Protein AF-A0AAQ3RUG1-F1 (afdb_monomer_lite)

Radius of gyration: 20.72 Å; chains: 1; bounding box: 57×30×58 Å

Organism: Vigna mungo (NCBI:txid3915)

Structure (mmCIF, N/CA/C/O backbone):
data_AF-A0AAQ3RUG1-F1
#
_entry.id   AF-A0AAQ3RUG1-F1
#
loop_
_atom_site.group_PDB
_atom_site.id
_atom_site.type_symbol
_atom_site.label_atom_id
_atom_site.label_alt_id
_atom_site.label_comp_id
_atom_site.label_asym_id
_atom_site.label_entity_id
_atom_site.label_seq_id
_atom_site.pdbx_PDB_ins_code
_atom_site.Cartn_x
_atom_site.Cartn_y
_atom_site.Cartn_z
_atom_site.occupancy
_atom_site.B_iso_or_equiv
_atom_site.auth_seq_id
_atom_site.auth_comp_id
_atom_site.auth_asym_id
_atom_site.auth_atom_id
_atom_site.pdbx_PDB_model_num
ATOM 1 N N . MET A 1 1 ? 15.626 14.635 -32.881 1.00 37.72 1 MET A N 1
ATOM 2 C CA . MET A 1 1 ? 16.252 13.328 -32.587 1.00 37.72 1 MET A CA 1
ATOM 3 C C . MET A 1 1 ? 16.436 13.207 -31.083 1.00 37.72 1 MET A C 1
ATOM 5 O O . MET A 1 1 ? 16.593 14.245 -30.452 1.00 37.72 1 MET A O 1
ATOM 9 N N . GLY A 1 2 ? 16.431 11.993 -30.531 1.00 47.53 2 GLY A N 1
ATOM 10 C CA . GLY A 1 2 ? 17.033 11.737 -29.218 1.00 47.53 2 GLY A CA 1
ATOM 11 C C . GLY A 1 2 ? 18.533 11.481 -29.381 1.00 47.53 2 GLY A C 1
ATOM 12 O O . GLY A 1 2 ? 18.950 11.008 -30.440 1.00 47.53 2 GLY A O 1
ATOM 13 N N . PHE A 1 3 ? 19.335 11.803 -28.367 1.00 42.31 3 PHE A N 1
ATOM 14 C CA . PHE A 1 3 ? 20.757 11.446 -28.325 1.00 42.31 3 PHE A CA 1
ATOM 15 C C . PHE A 1 3 ? 20.970 10.329 -27.302 1.00 42.31 3 PHE A C 1
ATOM 17 O O . PHE A 1 3 ? 20.485 10.405 -26.173 1.00 42.31 3 PHE A O 1
ATOM 24 N N . SER A 1 4 ? 21.734 9.314 -27.699 1.00 51.69 4 SER A N 1
ATOM 25 C CA . SER A 1 4 ? 22.215 8.250 -26.818 1.00 51.69 4 SER A CA 1
ATOM 26 C C . SER A 1 4 ? 23.719 8.401 -26.656 1.00 51.69 4 SER A C 1
ATOM 28 O O . SER A 1 4 ? 24.431 8.519 -27.655 1.00 51.69 4 SER A O 1
ATOM 30 N N . ARG A 1 5 ? 24.218 8.397 -25.418 1.00 47.38 5 ARG A N 1
ATOM 31 C CA . ARG A 1 5 ? 25.658 8.447 -25.150 1.00 47.38 5 ARG A CA 1
ATOM 32 C C . ARG A 1 5 ? 26.057 7.365 -24.159 1.00 47.38 5 ARG A C 1
ATOM 34 O O . ARG A 1 5 ? 25.589 7.339 -23.025 1.00 47.38 5 ARG A O 1
ATOM 41 N N . TRP A 1 6 ? 26.983 6.524 -24.598 1.00 46.41 6 TRP A N 1
ATOM 42 C CA . TRP A 1 6 ? 27.723 5.620 -23.733 1.00 46.41 6 TRP A CA 1
ATOM 43 C C . TRP A 1 6 ? 28.763 6.408 -22.936 1.00 46.41 6 TRP A C 1
ATOM 45 O O . TRP A 1 6 ? 29.534 7.184 -23.513 1.00 46.41 6 TRP A O 1
ATOM 55 N N . LEU A 1 7 ? 28.808 6.190 -21.625 1.00 43.91 7 LEU A N 1
ATOM 56 C CA . LEU A 1 7 ? 29.916 6.614 -20.776 1.00 43.91 7 LEU A CA 1
ATOM 57 C C . LEU A 1 7 ? 30.448 5.384 -20.034 1.00 43.91 7 LEU A C 1
ATOM 59 O O . LEU A 1 7 ? 29.674 4.611 -19.479 1.00 43.91 7 LEU A O 1
ATOM 63 N N . SER A 1 8 ? 31.766 5.194 -20.041 1.00 40.44 8 SER A N 1
ATOM 64 C CA . SER A 1 8 ? 32.428 4.095 -19.333 1.00 40.44 8 SER A CA 1
ATOM 65 C C . SER A 1 8 ? 33.373 4.662 -18.284 1.00 40.44 8 SER A C 1
ATOM 67 O O . SER A 1 8 ? 34.185 5.540 -18.587 1.00 40.44 8 SER A O 1
ATOM 69 N N . TRP A 1 9 ? 33.267 4.177 -17.047 1.00 39.66 9 TRP A N 1
ATOM 70 C CA . TRP A 1 9 ? 34.181 4.537 -15.966 1.00 39.66 9 TRP A CA 1
ATOM 71 C C . TRP A 1 9 ? 34.375 3.358 -15.012 1.00 39.66 9 TRP A C 1
ATOM 73 O O . TRP A 1 9 ? 33.417 2.715 -14.590 1.00 39.66 9 TRP A O 1
ATOM 83 N N . LYS A 1 10 ? 35.637 3.065 -14.669 1.00 38.69 10 LYS A N 1
ATOM 84 C CA . LYS A 1 10 ? 36.030 1.975 -13.751 1.00 38.69 10 LYS A CA 1
ATOM 85 C C . LYS A 1 10 ? 35.378 0.614 -14.070 1.00 38.69 10 LYS A C 1
ATOM 87 O O . LYS A 1 10 ? 34.957 -0.100 -13.166 1.00 38.69 10 LYS A O 1
ATOM 92 N N . GLY A 1 11 ? 35.284 0.266 -15.354 1.00 41.41 11 GLY A N 1
ATOM 93 C CA . GLY A 1 11 ? 34.742 -1.019 -15.814 1.00 41.41 11 GLY A CA 1
ATOM 94 C C . GLY A 1 11 ? 33.214 -1.127 -15.821 1.00 41.41 11 GLY A C 1
ATOM 95 O O . GLY A 1 11 ? 32.702 -2.121 -16.323 1.00 41.41 11 GLY A O 1
ATOM 96 N N . ARG A 1 12 ? 32.480 -0.116 -15.335 1.00 44.09 12 ARG A N 1
ATOM 97 C CA . ARG A 1 12 ? 31.032 -0.009 -15.541 1.00 44.09 12 ARG A CA 1
ATOM 98 C C . ARG A 1 12 ? 30.719 0.823 -16.775 1.00 44.09 12 ARG A C 1
ATOM 100 O O . ARG A 1 12 ? 31.352 1.852 -17.025 1.00 44.09 12 ARG A O 1
ATOM 107 N N . VAL A 1 13 ? 29.711 0.372 -17.512 1.00 48.78 13 VAL A N 1
ATOM 108 C CA . VAL A 1 13 ? 29.102 1.090 -18.628 1.00 48.78 13 VAL A CA 1
ATOM 109 C C . VAL A 1 13 ? 27.780 1.674 -18.138 1.00 48.78 13 VAL A C 1
ATOM 111 O O . VAL A 1 13 ? 26.968 0.968 -17.544 1.00 48.78 13 VAL A O 1
ATOM 114 N N . ALA A 1 14 ? 27.573 2.963 -18.389 1.00 48.19 14 ALA A N 1
ATOM 115 C CA . ALA A 1 14 ? 26.311 3.653 -18.165 1.00 48.19 14 ALA A CA 1
ATOM 116 C C . ALA A 1 14 ? 25.739 4.099 -19.514 1.00 48.19 14 ALA A C 1
ATOM 118 O O . ALA A 1 14 ? 26.460 4.636 -20.369 1.00 48.19 14 ALA A O 1
ATOM 119 N N . TRP A 1 15 ? 24.440 3.878 -19.703 1.00 53.81 15 TRP A N 1
ATOM 120 C CA . TRP A 1 15 ? 23.723 4.275 -20.908 1.00 53.81 15 TRP A CA 1
ATOM 121 C C . TRP A 1 15 ? 22.820 5.459 -20.587 1.00 53.81 15 TRP A C 1
ATOM 123 O O . TRP A 1 15 ? 21.892 5.358 -19.786 1.00 53.81 15 TRP A O 1
ATOM 133 N N . PHE A 1 16 ? 23.117 6.595 -21.219 1.00 51.12 16 PHE A N 1
ATOM 134 C CA . PHE A 1 16 ? 22.330 7.816 -21.104 1.00 51.12 16 PHE A CA 1
ATOM 135 C C . PHE A 1 16 ? 21.501 8.005 -22.370 1.00 51.12 16 PHE A C 1
ATOM 137 O O . PHE A 1 16 ? 22.042 8.305 -23.440 1.00 51.12 16 PHE A O 1
ATOM 144 N N . GLY A 1 17 ? 20.188 7.829 -22.243 1.00 52.47 17 GLY A N 1
ATOM 145 C CA . GLY A 1 17 ? 19.228 7.937 -23.332 1.00 52.47 17 GLY A CA 1
ATOM 146 C C . GLY A 1 17 ? 18.266 9.103 -23.156 1.00 52.47 17 GLY A C 1
ATOM 147 O O . GLY A 1 17 ? 17.319 9.023 -22.373 1.00 52.47 17 GLY A O 1
ATOM 148 N N . PHE A 1 18 ? 18.467 10.166 -23.936 1.00 48.25 18 PHE A N 1
ATOM 149 C CA . PHE A 1 18 ? 17.635 11.364 -23.874 1.00 48.25 18 PHE A CA 1
ATOM 150 C C . PHE A 1 18 ? 16.537 11.371 -24.947 1.00 48.25 18 PHE A C 1
ATOM 152 O O . PHE A 1 18 ? 16.823 11.434 -26.145 1.00 48.25 18 PHE A O 1
ATOM 159 N N . ALA A 1 19 ? 15.283 11.418 -24.487 1.00 48.41 19 ALA A N 1
ATOM 160 C CA . ALA A 1 19 ? 14.083 11.798 -25.234 1.00 48.41 19 ALA A CA 1
ATOM 161 C C . ALA A 1 19 ? 13.740 10.929 -26.463 1.00 48.41 19 ALA A C 1
ATOM 163 O O . ALA A 1 19 ? 13.734 11.390 -27.610 1.00 48.41 19 ALA A O 1
ATOM 164 N N . PHE A 1 20 ? 13.331 9.680 -26.223 1.00 49.91 20 PHE A N 1
ATOM 165 C CA . PHE A 1 20 ? 12.748 8.823 -27.266 1.00 49.91 20 PHE A CA 1
ATOM 166 C C . PHE A 1 20 ? 11.272 9.157 -27.551 1.00 49.91 20 PHE A C 1
ATOM 168 O O . PHE A 1 20 ? 10.548 9.678 -26.695 1.00 49.91 20 PHE A O 1
ATOM 175 N N . LYS A 1 21 ? 10.830 8.862 -28.785 1.00 41.53 21 LYS A N 1
ATOM 176 C CA . LYS A 1 21 ? 9.443 9.030 -29.288 1.00 41.53 21 LYS A CA 1
ATOM 177 C C . LYS A 1 21 ? 8.674 7.693 -29.396 1.00 41.53 21 LYS A C 1
ATOM 179 O O . LYS A 1 21 ? 7.486 7.675 -29.731 1.00 41.53 21 LYS A O 1
ATOM 184 N N . SER A 1 22 ? 9.373 6.606 -29.087 1.00 41.09 22 SER A N 1
ATOM 185 C CA . SER A 1 22 ? 8.959 5.199 -29.074 1.00 41.09 22 SER A CA 1
ATOM 186 C C . SER A 1 22 ? 9.247 4.631 -27.678 1.00 41.09 22 SER A C 1
ATOM 188 O O . SER A 1 22 ? 10.057 5.243 -26.972 1.00 41.09 22 SER A O 1
ATOM 190 N N . PRO A 1 23 ? 8.632 3.505 -27.265 1.00 51.66 23 PRO A N 1
ATOM 191 C CA . PRO A 1 23 ? 9.033 2.831 -26.037 1.00 51.66 23 PRO A CA 1
ATOM 192 C C . PRO A 1 23 ? 10.519 2.476 -26.085 1.00 51.66 23 PRO A C 1
ATOM 194 O O . PRO A 1 23 ? 11.018 1.983 -27.098 1.00 51.66 23 PRO A O 1
ATOM 197 N N . LEU A 1 24 ? 11.219 2.757 -24.990 1.00 57.41 24 LEU A N 1
ATOM 198 C CA . LEU A 1 24 ? 12.555 2.223 -24.770 1.00 57.41 24 LEU A CA 1
ATOM 199 C C . LEU A 1 24 ? 12.421 0.770 -24.302 1.00 57.41 24 LEU A C 1
ATOM 201 O O . LEU A 1 24 ? 11.667 0.536 -23.362 1.00 57.41 24 LEU A O 1
ATOM 205 N N . LEU A 1 25 ? 13.164 -0.142 -24.934 1.00 55.59 25 LEU A N 1
ATOM 206 C CA . LEU A 1 25 ? 13.428 -1.502 -24.459 1.00 55.59 25 LEU A CA 1
ATOM 207 C C . LEU A 1 25 ? 14.899 -1.583 -24.040 1.00 55.59 25 LEU A C 1
ATOM 209 O O . LEU A 1 25 ? 15.764 -1.134 -24.797 1.00 55.59 25 LEU A O 1
ATOM 213 N N . VAL A 1 26 ? 15.184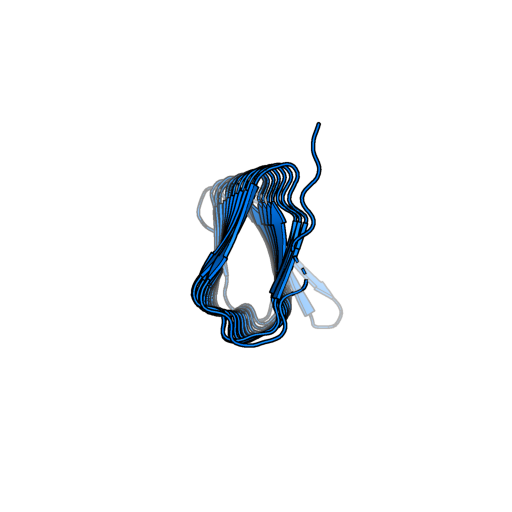 -2.139 -22.861 1.00 63.28 26 VAL A N 1
ATOM 214 C CA . VAL A 1 26 ? 16.554 -2.401 -22.389 1.00 63.28 26 VAL A CA 1
ATOM 215 C C . VAL A 1 26 ? 16.622 -3.774 -21.730 1.00 63.28 26 VAL A C 1
ATOM 217 O O . VAL A 1 26 ? 15.754 -4.120 -20.928 1.00 63.28 26 VAL A O 1
ATOM 220 N N . HIS A 1 27 ? 17.694 -4.493 -22.049 1.00 52.59 27 HIS A N 1
ATOM 221 C CA . HIS A 1 27 ? 18.179 -5.688 -21.365 1.00 52.59 27 HIS A CA 1
ATOM 222 C C . HIS A 1 27 ? 19.667 -5.466 -21.001 1.00 52.59 27 HIS A C 1
ATOM 224 O O . HIS A 1 27 ? 20.291 -4.536 -21.520 1.00 52.59 27 HIS A O 1
ATOM 230 N N . ASP A 1 28 ? 20.224 -6.343 -20.161 1.00 55.19 28 ASP A N 1
ATOM 231 C CA . ASP A 1 28 ? 21.646 -6.448 -19.769 1.00 55.19 28 ASP A CA 1
ATOM 232 C C . ASP A 1 28 ? 22.225 -5.443 -18.738 1.00 55.19 28 ASP A C 1
ATOM 234 O O . ASP A 1 28 ? 21.591 -4.499 -18.265 1.00 55.19 28 ASP A O 1
ATOM 238 N N . ASP A 1 29 ? 23.458 -5.749 -18.310 1.00 51.22 29 ASP A N 1
ATOM 239 C CA . ASP A 1 29 ? 24.179 -5.255 -17.126 1.00 51.22 29 ASP A CA 1
ATOM 240 C C . ASP A 1 29 ? 24.724 -3.809 -17.247 1.00 51.22 29 ASP A C 1
ATOM 242 O O . ASP A 1 29 ? 25.924 -3.555 -17.114 1.00 51.22 29 ASP A O 1
ATOM 246 N N . VAL A 1 30 ? 23.842 -2.838 -17.497 1.00 56.56 30 VAL A N 1
ATOM 247 C CA . VAL A 1 30 ? 24.189 -1.421 -17.719 1.00 56.56 30 VAL A CA 1
ATOM 248 C C . VAL A 1 30 ? 23.401 -0.510 -16.774 1.00 56.56 30 VAL A C 1
ATOM 250 O O . VAL A 1 30 ? 22.203 -0.700 -16.600 1.00 56.56 30 VAL A O 1
ATOM 253 N N . GLU A 1 31 ? 24.031 0.510 -16.176 1.00 57.97 31 GLU A N 1
ATOM 254 C CA . GLU A 1 31 ? 23.291 1.525 -15.402 1.00 57.97 31 GLU A CA 1
ATOM 255 C C . GLU A 1 31 ? 22.393 2.342 -16.351 1.00 57.97 31 GLU A C 1
ATOM 257 O O . GLU A 1 31 ? 22.888 3.059 -17.230 1.00 57.97 31 GLU A O 1
ATOM 262 N N . ILE A 1 32 ? 21.070 2.194 -16.199 1.00 63.78 32 ILE A N 1
ATOM 263 C CA . ILE A 1 32 ? 20.070 2.710 -17.144 1.00 63.78 32 ILE A CA 1
ATOM 264 C C . ILE A 1 32 ? 19.621 4.103 -16.708 1.00 63.78 32 ILE A C 1
ATOM 266 O O . ILE A 1 32 ? 18.916 4.240 -15.711 1.00 63.78 32 ILE A O 1
ATOM 270 N N . PHE A 1 33 ? 19.948 5.128 -17.497 1.00 61.22 33 PHE A N 1
ATOM 271 C CA . PHE A 1 33 ? 19.407 6.480 -17.343 1.00 61.22 33 PHE A CA 1
ATOM 272 C C . PHE A 1 33 ? 18.570 6.838 -18.575 1.00 61.22 33 PHE A C 1
ATOM 274 O O . PHE A 1 33 ? 19.114 7.164 -19.634 1.00 61.22 33 PHE A O 1
ATOM 281 N N . GLY A 1 34 ? 17.241 6.761 -18.450 1.00 64.62 34 GLY A N 1
ATOM 282 C CA . GLY A 1 34 ? 16.319 6.896 -19.582 1.00 64.62 34 GLY A CA 1
ATOM 283 C C . GLY A 1 34 ? 15.201 7.912 -19.356 1.00 64.62 34 GLY A C 1
ATOM 284 O O . GLY A 1 34 ? 14.439 7.795 -18.396 1.00 64.62 34 GLY A O 1
ATOM 285 N N . GLU A 1 35 ? 15.052 8.860 -20.286 1.00 67.31 35 GLU A N 1
ATOM 286 C CA . GLU A 1 35 ? 13.871 9.728 -20.381 1.00 67.31 35 GLU A CA 1
ATOM 287 C C . GLU A 1 35 ? 13.093 9.458 -21.681 1.00 67.31 35 GLU A C 1
ATOM 289 O O . GLU A 1 35 ? 13.607 9.644 -22.791 1.00 67.31 35 GLU A O 1
ATOM 294 N N . ALA A 1 36 ? 11.835 9.028 -21.553 1.00 71.69 36 ALA A N 1
ATOM 295 C CA . ALA A 1 36 ? 10.971 8.660 -22.673 1.00 71.69 36 ALA A CA 1
ATOM 296 C C . ALA A 1 36 ? 9.678 9.490 -22.683 1.00 71.69 36 ALA A C 1
ATOM 298 O O . ALA A 1 36 ? 8.951 9.540 -21.697 1.00 71.69 36 ALA A O 1
ATOM 299 N N . ASN A 1 37 ? 9.341 10.119 -23.816 1.00 69.44 37 ASN A N 1
ATOM 300 C CA . ASN A 1 37 ? 8.199 11.049 -23.887 1.00 69.44 37 ASN A CA 1
ATOM 301 C C . ASN A 1 37 ? 6.822 10.364 -23.895 1.00 69.44 37 ASN A C 1
ATOM 303 O O . ASN A 1 37 ? 5.810 11.030 -23.704 1.00 69.44 37 ASN A O 1
ATOM 307 N N . ARG A 1 38 ? 6.780 9.055 -24.166 1.00 70.44 38 ARG A N 1
ATOM 308 C CA . ARG A 1 38 ? 5.562 8.235 -24.118 1.00 70.44 38 ARG A CA 1
ATOM 309 C C . ARG A 1 38 ? 5.678 7.230 -22.987 1.00 70.44 38 ARG A C 1
ATOM 311 O O . ARG A 1 38 ? 5.179 7.497 -21.906 1.00 70.44 38 ARG A O 1
ATOM 318 N N . GLY A 1 39 ? 6.431 6.154 -23.188 1.00 77.19 39 GLY A N 1
ATOM 319 C CA . GLY A 1 39 ? 6.708 5.215 -22.110 1.00 77.19 39 GLY A CA 1
ATOM 320 C C . GLY A 1 39 ? 8.050 4.513 -22.211 1.00 77.19 39 GLY A C 1
ATOM 321 O O . GLY A 1 39 ? 8.775 4.668 -23.195 1.00 77.19 39 GLY A O 1
ATOM 322 N N . SER A 1 40 ? 8.372 3.757 -21.171 1.00 79.56 40 SER A N 1
ATOM 323 C CA . SER A 1 40 ? 9.599 2.966 -21.031 1.00 79.56 40 SER A CA 1
ATOM 324 C C . SER A 1 40 ? 9.256 1.576 -20.505 1.00 79.56 40 SER A C 1
ATOM 326 O O . SER A 1 40 ? 8.444 1.477 -19.588 1.00 79.56 40 SER A O 1
ATOM 328 N N . PHE A 1 41 ? 9.888 0.540 -21.049 1.00 82.88 41 PHE A N 1
ATOM 329 C CA . PHE A 1 41 ? 9.659 -0.857 -20.692 1.00 82.88 41 PHE A CA 1
ATOM 330 C C . PHE A 1 41 ? 11.022 -1.545 -20.521 1.00 82.88 41 PHE A C 1
ATOM 332 O O . PHE A 1 41 ? 11.817 -1.604 -21.457 1.00 82.88 41 PHE A O 1
ATOM 339 N N . VAL A 1 42 ? 11.341 -1.992 -19.310 1.00 83.56 42 VAL A N 1
ATOM 340 C CA . VAL A 1 42 ? 12.669 -2.524 -18.954 1.00 83.56 42 VAL A CA 1
ATOM 341 C C . VAL A 1 42 ? 12.493 -3.909 -18.341 1.00 83.56 42 VAL A C 1
ATOM 343 O O . VAL A 1 42 ? 11.656 -4.050 -17.458 1.00 83.56 42 VAL A O 1
ATOM 346 N N . VAL A 1 43 ? 13.264 -4.909 -18.779 1.00 85.75 43 VAL A N 1
ATOM 347 C CA . VAL A 1 43 ? 13.086 -6.314 -18.357 1.00 85.75 43 VAL A CA 1
ATOM 348 C C . VAL A 1 43 ? 14.363 -6.868 -17.743 1.00 85.75 43 VAL A C 1
ATOM 350 O O . VAL A 1 43 ? 15.442 -6.718 -18.318 1.00 85.75 43 VAL A O 1
ATOM 353 N N . ASP A 1 44 ? 14.226 -7.513 -16.583 1.00 86.06 44 ASP A N 1
ATOM 354 C CA . ASP A 1 44 ? 15.308 -8.117 -15.799 1.00 86.06 44 ASP A CA 1
ATOM 355 C C . ASP A 1 44 ? 16.532 -7.185 -15.576 1.00 86.06 44 ASP A C 1
ATOM 357 O O . ASP A 1 44 ? 17.677 -7.646 -15.658 1.00 86.06 44 ASP A O 1
ATOM 361 N N . PRO A 1 45 ? 16.381 -5.870 -15.283 1.00 82.88 45 PRO A N 1
ATOM 362 C CA . PRO A 1 45 ? 17.538 -4.994 -15.128 1.00 82.88 45 PRO A CA 1
ATOM 363 C C . PRO A 1 45 ? 18.386 -5.408 -13.918 1.00 82.88 45 PRO A C 1
ATOM 365 O O . PRO A 1 45 ? 17.985 -5.311 -12.752 1.00 82.88 45 PRO A O 1
ATOM 368 N N . ARG A 1 46 ? 19.602 -5.869 -14.221 1.00 85.06 46 ARG A N 1
ATOM 369 C CA . ARG A 1 46 ? 20.609 -6.326 -13.251 1.00 85.06 46 ARG A CA 1
ATOM 370 C C . ARG A 1 46 ? 21.469 -5.205 -12.687 1.00 85.06 46 ARG A C 1
ATOM 372 O O . ARG A 1 46 ? 22.064 -5.371 -11.624 1.00 85.06 46 ARG A O 1
ATOM 379 N N . SER A 1 47 ? 21.491 -4.053 -13.352 1.00 84.31 47 SER A N 1
ATOM 380 C CA . SER A 1 47 ? 22.111 -2.815 -12.869 1.00 84.31 47 SER A CA 1
ATOM 381 C C . SER A 1 47 ? 21.058 -1.784 -12.429 1.00 84.31 47 SER A C 1
ATOM 383 O O . SER A 1 47 ? 19.901 -1.875 -12.848 1.00 84.31 47 SER A O 1
ATOM 385 N N . PRO A 1 48 ? 21.420 -0.814 -11.563 1.00 85.62 48 PRO A N 1
ATOM 386 C CA . PRO A 1 48 ? 20.503 0.223 -11.099 1.00 85.62 48 PRO A CA 1
ATOM 387 C C . PRO A 1 48 ? 19.793 0.957 -12.242 1.00 85.62 48 PRO A C 1
ATOM 389 O O . PRO A 1 48 ? 20.423 1.381 -13.213 1.00 85.62 48 PRO A O 1
ATOM 392 N N . THR A 1 49 ? 18.476 1.117 -12.105 1.00 83.75 49 THR A N 1
ATOM 393 C CA . THR A 1 49 ? 17.609 1.704 -13.136 1.00 83.75 49 THR A CA 1
ATOM 394 C C . THR A 1 49 ? 17.038 3.036 -12.669 1.00 83.75 49 THR A C 1
ATOM 396 O O . THR A 1 49 ? 16.391 3.106 -11.627 1.00 83.75 49 THR A O 1
ATOM 399 N N . PHE A 1 50 ? 17.240 4.088 -13.462 1.00 84.06 50 PHE A N 1
ATOM 400 C CA . PHE A 1 50 ? 16.755 5.448 -13.232 1.00 84.06 50 PHE A CA 1
ATOM 401 C C . PHE A 1 50 ? 15.893 5.886 -14.427 1.00 84.06 50 PHE A C 1
ATOM 403 O O . PHE A 1 50 ? 16.393 6.387 -15.439 1.00 84.06 50 PHE A O 1
ATOM 410 N N . GLY A 1 51 ? 14.584 5.649 -14.323 1.00 79.62 51 GLY A N 1
ATOM 411 C CA . GLY A 1 51 ? 13.628 5.820 -15.420 1.00 79.62 51 GLY A CA 1
ATOM 412 C C . GLY A 1 51 ? 12.672 6.995 -15.219 1.00 79.62 51 GLY A C 1
ATOM 413 O O . GLY A 1 51 ? 12.088 7.157 -14.146 1.00 79.62 51 GLY A O 1
ATOM 414 N N . LYS A 1 52 ? 12.458 7.791 -16.275 1.00 81.50 52 LYS A N 1
ATOM 415 C CA . LYS A 1 52 ? 11.431 8.839 -16.320 1.00 81.50 52 LYS A CA 1
ATOM 416 C C . LYS A 1 52 ? 10.578 8.733 -17.593 1.00 81.50 52 LYS A C 1
ATOM 418 O O . LYS A 1 52 ? 11.099 8.851 -18.702 1.00 81.50 52 LYS A O 1
ATOM 423 N N . ALA A 1 53 ? 9.266 8.569 -17.436 1.00 82.94 53 ALA A N 1
ATOM 424 C CA . ALA A 1 53 ? 8.299 8.478 -18.529 1.00 82.94 53 ALA A CA 1
ATOM 425 C C . ALA A 1 53 ? 7.311 9.658 -18.530 1.00 82.94 53 ALA A C 1
ATOM 427 O O . ALA A 1 53 ? 6.750 10.005 -17.492 1.00 82.94 53 ALA A O 1
ATOM 428 N N . GLY A 1 54 ? 7.077 10.251 -19.705 1.00 79.94 54 GLY A N 1
ATOM 429 C CA . GLY A 1 54 ? 6.110 11.338 -19.926 1.00 79.94 54 GLY A CA 1
ATOM 430 C C . GLY A 1 54 ? 4.645 10.886 -19.988 1.00 79.94 54 GLY A C 1
ATOM 431 O O . GLY A 1 54 ? 3.739 11.709 -19.885 1.00 79.94 54 GLY A O 1
ATOM 432 N N . GLN A 1 55 ? 4.408 9.582 -20.130 1.00 87.38 55 GLN A N 1
ATOM 433 C CA . GLN A 1 55 ? 3.141 8.927 -19.821 1.00 87.38 55 GLN A CA 1
ATOM 434 C C . GLN A 1 55 ? 3.454 7.778 -18.858 1.00 87.38 55 GLN A C 1
ATOM 436 O O . GLN A 1 55 ? 3.489 8.023 -17.655 1.00 87.38 55 GLN A O 1
ATOM 441 N N . ASP A 1 56 ? 3.782 6.588 -19.366 1.00 88.50 56 ASP A N 1
ATOM 442 C CA . ASP A 1 56 ? 3.682 5.344 -18.596 1.00 88.50 56 ASP A CA 1
ATOM 443 C C . ASP A 1 56 ? 5.023 4.584 -18.498 1.00 88.50 56 ASP A C 1
ATOM 445 O O . ASP A 1 56 ? 5.772 4.505 -19.474 1.00 88.50 56 ASP A O 1
ATOM 449 N N . SER A 1 57 ? 5.358 4.014 -17.336 1.00 88.81 57 SER A N 1
ATOM 450 C CA . SER A 1 57 ? 6.610 3.256 -17.132 1.00 88.81 57 SER A CA 1
ATOM 451 C C . SER A 1 57 ? 6.362 1.854 -16.586 1.00 88.81 57 SER A C 1
ATOM 453 O O . SER A 1 57 ? 5.698 1.723 -15.563 1.00 88.81 57 SER A O 1
ATOM 455 N N . PHE A 1 58 ? 6.959 0.840 -17.212 1.00 89.62 58 PHE A N 1
ATOM 456 C CA . PHE A 1 58 ? 6.911 -0.564 -16.800 1.00 89.62 58 PHE A CA 1
ATOM 457 C C . PHE A 1 58 ? 8.329 -1.101 -16.552 1.00 89.62 58 PHE A C 1
ATOM 459 O O . PHE A 1 58 ? 9.239 -0.829 -17.345 1.00 89.62 58 PHE A O 1
ATOM 466 N N . VAL A 1 59 ? 8.527 -1.847 -15.462 1.00 90.38 59 VAL A N 1
ATOM 467 C CA . VAL A 1 59 ? 9.800 -2.518 -15.142 1.00 90.38 59 VAL A CA 1
ATOM 468 C C . VAL A 1 59 ? 9.530 -3.936 -14.634 1.00 90.38 59 VAL A C 1
ATOM 470 O O . VAL A 1 59 ? 8.931 -4.109 -13.579 1.00 90.38 59 VAL A O 1
ATOM 473 N N . GLU A 1 60 ? 9.997 -4.939 -15.370 1.00 92.31 60 GLU A N 1
ATOM 474 C CA . GLU A 1 60 ? 9.790 -6.367 -15.109 1.00 92.31 60 GLU A CA 1
ATOM 475 C C . GLU A 1 60 ? 11.004 -6.975 -14.392 1.00 92.31 60 GLU A C 1
ATOM 477 O O . GLU A 1 60 ? 12.149 -6.756 -14.797 1.00 92.31 60 GLU A O 1
ATOM 482 N N . GLY A 1 61 ? 10.772 -7.733 -13.321 1.00 90.94 61 GLY A N 1
ATOM 483 C CA . GLY A 1 61 ? 11.776 -8.534 -12.619 1.00 90.94 61 GLY A CA 1
ATOM 484 C C . GLY A 1 61 ? 13.050 -7.822 -12.125 1.00 90.94 61 GLY A C 1
ATOM 485 O O . GLY A 1 61 ? 14.088 -8.487 -12.083 1.00 90.94 61 GLY A O 1
ATOM 486 N N . PRO A 1 62 ? 13.067 -6.52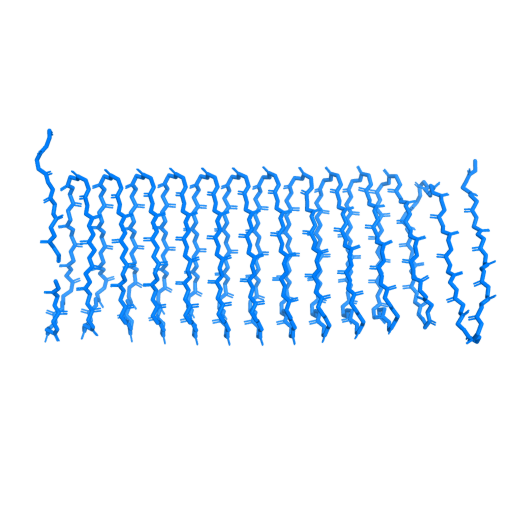3 -11.746 1.00 91.06 62 PRO A N 1
ATOM 487 C CA . PRO A 1 62 ? 14.316 -5.805 -11.498 1.00 91.06 62 PRO A CA 1
ATOM 488 C C . PRO A 1 62 ? 15.149 -6.445 -10.384 1.00 91.06 62 PRO A C 1
ATOM 490 O O . PRO A 1 62 ? 14.719 -6.587 -9.232 1.00 91.06 62 PRO A O 1
ATOM 493 N N . GLN A 1 63 ? 16.374 -6.824 -10.749 1.00 91.94 63 GLN A N 1
ATOM 494 C CA . GLN A 1 63 ? 17.319 -7.525 -9.881 1.00 91.94 63 GLN A CA 1
ATOM 495 C C . GLN A 1 63 ? 18.246 -6.539 -9.149 1.00 91.94 63 GLN A C 1
ATOM 497 O O . GLN A 1 63 ? 18.775 -6.868 -8.088 1.00 91.94 63 GLN A O 1
ATOM 502 N N . SER A 1 64 ? 18.360 -5.303 -9.652 1.00 90.69 64 SER A N 1
ATOM 503 C CA . SER A 1 64 ? 19.001 -4.155 -8.992 1.00 90.69 64 SER A CA 1
ATOM 504 C C . SER A 1 64 ? 18.003 -3.053 -8.589 1.00 90.69 64 SER A C 1
ATOM 506 O O . SER A 1 64 ? 16.859 -3.057 -9.050 1.00 90.69 64 SER A O 1
ATOM 508 N N . PRO A 1 65 ? 18.406 -2.095 -7.725 1.00 92.94 65 PRO A N 1
ATOM 509 C CA . PRO A 1 65 ? 17.528 -1.026 -7.255 1.00 92.94 65 PRO A CA 1
ATOM 510 C C . PRO A 1 65 ? 16.931 -0.186 -8.390 1.00 92.94 65 PRO A C 1
ATOM 512 O O . PRO A 1 65 ? 17.643 0.237 -9.306 1.00 92.94 65 PRO A O 1
ATOM 515 N N . THR A 1 66 ? 15.630 0.087 -8.301 1.00 91.50 66 THR A N 1
ATOM 516 C CA . THR A 1 66 ? 14.868 0.796 -9.338 1.00 91.50 66 THR A CA 1
ATOM 517 C C . THR A 1 66 ? 14.305 2.108 -8.802 1.00 91.50 66 THR A C 1
ATOM 519 O O . THR A 1 66 ? 13.657 2.143 -7.758 1.00 91.50 66 THR A O 1
ATOM 522 N N . PHE A 1 67 ? 14.535 3.191 -9.542 1.00 92.12 67 PHE A N 1
ATOM 523 C CA . PHE A 1 67 ? 14.084 4.549 -9.257 1.00 92.12 67 PHE A CA 1
ATOM 524 C C . PHE A 1 67 ? 13.254 5.050 -10.446 1.00 92.12 67 PHE A C 1
ATOM 526 O O . PHE A 1 67 ? 13.797 5.481 -11.465 1.00 92.12 67 PHE A O 1
ATOM 533 N N . GLY A 1 68 ? 11.929 4.945 -10.334 1.00 87.75 68 GLY A N 1
ATOM 534 C CA . GLY A 1 68 ? 10.991 5.193 -11.430 1.00 87.75 68 GLY A CA 1
ATOM 535 C C . GLY A 1 68 ? 10.112 6.424 -11.215 1.00 87.75 68 GLY A C 1
ATOM 536 O O . GLY A 1 68 ? 9.591 6.652 -10.121 1.00 87.75 68 GLY A O 1
ATOM 537 N N . LYS A 1 69 ? 9.880 7.204 -12.274 1.00 89.38 69 LYS A N 1
ATOM 538 C CA . LYS A 1 69 ? 8.820 8.219 -12.304 1.00 89.38 69 LYS A CA 1
ATOM 539 C C . LYS A 1 69 ? 8.045 8.193 -13.619 1.00 89.38 69 LYS A C 1
ATOM 541 O O . LYS A 1 69 ? 8.600 8.513 -14.666 1.00 89.38 69 LYS A O 1
ATOM 546 N N . ALA A 1 70 ? 6.740 7.977 -13.528 1.00 90.25 70 ALA A N 1
ATOM 547 C CA . ALA A 1 70 ? 5.787 8.291 -14.584 1.00 90.25 70 ALA A CA 1
ATOM 548 C C . ALA A 1 70 ? 5.165 9.680 -14.345 1.00 90.25 70 ALA A C 1
ATOM 550 O O . ALA A 1 70 ? 4.958 10.099 -13.203 1.00 90.25 70 ALA A O 1
ATOM 551 N N . ASP A 1 71 ? 4.859 10.413 -15.414 1.00 91.56 71 ASP A N 1
ATOM 552 C CA . ASP A 1 71 ? 3.943 11.564 -15.378 1.00 91.56 71 ASP A CA 1
ATOM 553 C C . ASP A 1 71 ? 2.470 11.134 -15.494 1.00 91.56 71 ASP A C 1
ATOM 555 O O . ASP A 1 71 ? 1.574 11.893 -15.124 1.00 91.56 71 ASP A O 1
ATOM 559 N N . ARG A 1 72 ? 2.223 9.882 -15.893 1.00 93.19 72 ARG A N 1
ATOM 560 C CA . ARG A 1 72 ? 0.940 9.191 -15.785 1.00 93.19 72 ARG A CA 1
ATOM 561 C C . ARG A 1 72 ? 1.105 7.910 -14.947 1.00 93.19 72 ARG A C 1
ATOM 563 O O . ARG A 1 72 ? 1.285 8.066 -13.736 1.00 93.19 72 ARG A O 1
ATOM 570 N N . ASP A 1 73 ? 1.069 6.705 -15.520 1.00 94.44 73 ASP A N 1
ATOM 571 C CA . ASP A 1 73 ? 0.920 5.455 -14.755 1.00 94.44 73 ASP A CA 1
ATOM 572 C C . ASP A 1 73 ? 2.250 4.666 -14.649 1.00 94.44 73 ASP A C 1
ATOM 574 O O . ASP A 1 73 ? 2.998 4.543 -15.617 1.00 94.44 73 ASP A O 1
ATOM 578 N N . SER A 1 74 ? 2.598 4.153 -13.463 1.00 94.25 74 SER A N 1
ATOM 579 C CA . SER A 1 74 ? 3.883 3.464 -13.215 1.00 94.25 74 SER A CA 1
ATOM 580 C C . SER A 1 74 ? 3.677 2.077 -12.612 1.00 94.25 74 SER A C 1
ATOM 582 O O . SER A 1 74 ? 3.025 1.963 -11.581 1.00 94.25 74 SER A O 1
ATOM 584 N N . PHE A 1 75 ? 4.311 1.066 -13.203 1.00 94.88 75 PHE A N 1
ATOM 585 C CA . PHE A 1 75 ? 4.158 -0.360 -12.911 1.00 94.88 75 PHE A CA 1
ATOM 586 C C . PHE A 1 75 ? 5.531 -1.011 -12.678 1.00 94.88 75 PHE A C 1
ATOM 588 O O . PHE A 1 75 ? 6.469 -0.741 -13.436 1.00 94.88 75 PHE A O 1
ATOM 595 N N . VAL A 1 76 ? 5.657 -1.870 -11.662 1.00 95.62 76 VAL A N 1
ATOM 596 C CA . VAL A 1 76 ? 6.862 -2.690 -11.433 1.00 95.62 76 VAL A CA 1
ATOM 597 C C . VAL A 1 76 ? 6.466 -4.113 -11.027 1.00 95.62 76 VAL A C 1
ATOM 599 O O . VAL A 1 76 ? 5.817 -4.295 -10.004 1.00 95.62 76 VAL A O 1
ATOM 602 N N . GLU A 1 77 ? 6.875 -5.114 -11.799 1.00 96.62 77 GLU A N 1
ATOM 603 C CA . GLU A 1 77 ? 6.497 -6.522 -11.606 1.00 96.62 77 GLU A CA 1
ATOM 604 C C . GLU A 1 77 ? 7.655 -7.332 -11.000 1.00 96.62 77 GLU A C 1
ATOM 606 O O . GLU A 1 77 ? 8.806 -7.204 -11.421 1.00 96.62 77 GLU A O 1
ATOM 611 N N . GLY A 1 78 ? 7.375 -8.151 -9.984 1.00 96.06 78 GLY A N 1
ATOM 612 C CA . GLY A 1 78 ? 8.313 -9.084 -9.354 1.00 96.06 78 GLY A CA 1
ATOM 613 C C . GLY A 1 78 ? 9.662 -8.515 -8.866 1.00 96.06 78 GLY A C 1
ATOM 614 O O . GLY A 1 78 ? 10.669 -9.229 -8.989 1.00 96.06 78 GLY A O 1
ATOM 615 N N . PRO A 1 79 ? 9.769 -7.272 -8.337 1.00 96.00 79 PRO A N 1
ATOM 616 C CA . PRO A 1 79 ? 11.057 -6.666 -8.014 1.00 96.00 79 PRO A CA 1
ATOM 617 C C . PRO A 1 79 ? 11.801 -7.427 -6.913 1.00 96.00 79 PRO A C 1
ATOM 619 O O . PRO A 1 79 ? 11.302 -7.626 -5.802 1.00 96.00 79 PRO A O 1
ATOM 622 N N . ARG A 1 80 ? 13.043 -7.820 -7.211 1.00 96.38 80 ARG A N 1
ATOM 623 C CA . ARG A 1 80 ? 13.935 -8.563 -6.298 1.00 96.38 80 ARG A CA 1
ATOM 624 C C . ARG A 1 80 ? 14.905 -7.649 -5.546 1.00 96.38 80 ARG A C 1
ATOM 626 O O . ARG A 1 80 ? 15.542 -8.087 -4.592 1.00 96.38 80 ARG A O 1
ATOM 633 N N . SER A 1 81 ? 14.971 -6.380 -5.943 1.00 96.00 81 SER A N 1
ATOM 634 C CA . SER A 1 81 ? 15.737 -5.313 -5.294 1.00 96.00 81 SER A CA 1
ATOM 635 C C . SER A 1 81 ? 14.857 -4.097 -4.955 1.00 96.00 81 SER A C 1
ATOM 637 O O . SER A 1 81 ? 13.757 -3.966 -5.501 1.00 96.00 81 SER A O 1
ATOM 639 N N . PRO A 1 82 ? 15.315 -3.193 -4.061 1.00 97.25 82 PRO A N 1
ATOM 640 C CA . PRO A 1 82 ? 14.507 -2.078 -3.577 1.00 97.25 82 PRO A CA 1
ATOM 641 C C . PRO A 1 82 ? 13.980 -1.168 -4.690 1.00 97.25 82 PRO A C 1
ATOM 643 O O . PRO A 1 82 ? 14.735 -0.734 -5.563 1.00 97.25 82 PRO A O 1
ATOM 646 N N . THR A 1 83 ? 12.689 -0.850 -4.629 1.00 96.38 83 THR A N 1
ATOM 647 C CA . THR A 1 83 ? 11.978 -0.086 -5.660 1.00 96.38 83 THR A CA 1
ATOM 648 C C . THR A 1 83 ? 11.404 1.203 -5.079 1.00 96.38 83 THR A C 1
ATOM 650 O O . THR A 1 83 ? 10.650 1.184 -4.107 1.00 96.38 83 THR A O 1
ATOM 653 N N . PHE A 1 84 ? 11.751 2.331 -5.696 1.00 96.75 84 PHE A N 1
ATOM 654 C CA . PHE A 1 84 ? 11.335 3.681 -5.324 1.00 96.75 84 PHE A CA 1
ATOM 655 C C . PHE A 1 84 ? 10.621 4.325 -6.514 1.00 96.75 84 PHE A C 1
ATOM 657 O O . PHE A 1 84 ? 11.260 4.758 -7.475 1.00 96.75 84 PHE A O 1
ATOM 664 N N . GLY A 1 85 ? 9.293 4.371 -6.469 1.00 93.19 85 GLY A N 1
ATOM 665 C CA . GLY A 1 85 ? 8.471 4.715 -7.624 1.00 93.19 85 GLY A CA 1
ATOM 666 C C . GLY A 1 85 ? 7.497 5.868 -7.388 1.00 93.19 85 GLY A C 1
ATOM 667 O O . GLY A 1 85 ? 6.983 6.066 -6.281 1.00 93.19 85 GLY A O 1
ATOM 668 N N . LYS A 1 86 ? 7.225 6.643 -8.446 1.00 94.81 86 LYS A N 1
ATOM 669 C CA . LYS A 1 86 ? 6.224 7.716 -8.423 1.00 94.81 86 LYS A CA 1
ATOM 670 C C . LYS A 1 86 ? 5.358 7.743 -9.685 1.00 94.81 86 LYS A C 1
ATOM 672 O O . LYS A 1 86 ? 5.838 8.116 -10.752 1.00 94.81 86 LYS A O 1
ATOM 677 N N . GLY A 1 87 ? 4.067 7.454 -9.532 1.00 92.62 87 GLY A N 1
ATOM 678 C CA . GLY A 1 87 ? 3.027 7.742 -10.521 1.00 92.62 87 GLY A CA 1
ATOM 679 C C . GLY A 1 87 ? 2.629 9.224 -10.516 1.00 92.62 87 GLY A C 1
ATOM 680 O O . GLY A 1 87 ? 2.527 9.869 -9.466 1.00 92.62 87 GLY A O 1
ATOM 681 N N . GLY A 1 88 ? 2.433 9.805 -11.697 1.00 93.00 88 GLY A N 1
ATOM 682 C CA . GLY A 1 88 ? 1.823 11.129 -11.887 1.00 93.00 88 GLY A CA 1
ATOM 683 C C . GLY A 1 88 ? 0.302 11.078 -11.841 1.00 93.00 88 GLY A C 1
ATOM 684 O O . GLY A 1 88 ? -0.339 12.025 -11.393 1.00 93.00 88 GLY A O 1
ATOM 685 N N . ARG A 1 89 ? -0.245 9.919 -12.193 1.00 96.12 89 ARG A N 1
ATOM 686 C CA . ARG A 1 89 ? -1.607 9.507 -11.922 1.00 96.12 89 ARG A CA 1
ATOM 687 C C . ARG A 1 89 ? -1.551 8.301 -10.976 1.00 96.12 89 ARG A C 1
ATOM 689 O O . ARG A 1 89 ? -1.503 8.546 -9.768 1.00 96.12 89 ARG A O 1
ATOM 696 N N . ASP A 1 90 ? -1.465 7.074 -11.493 1.00 97.38 90 ASP A N 1
ATOM 697 C CA . ASP A 1 90 ? -1.579 5.845 -10.692 1.00 97.38 90 ASP A CA 1
ATOM 698 C C . ASP A 1 90 ? -0.225 5.093 -10.538 1.00 97.38 90 ASP A C 1
ATOM 700 O O . ASP A 1 90 ? 0.708 5.294 -11.324 1.00 97.38 90 ASP A O 1
ATOM 704 N N . TYR A 1 91 ? -0.069 4.274 -9.487 1.00 97.56 91 TYR A N 1
ATOM 705 C CA . TYR A 1 91 ? 1.167 3.523 -9.179 1.00 97.56 91 TYR A CA 1
ATOM 706 C C . TYR A 1 91 ? 0.877 2.078 -8.744 1.00 97.56 91 TYR A C 1
ATOM 708 O O . TYR A 1 91 ? 0.090 1.881 -7.824 1.00 97.56 91 TYR A O 1
ATOM 716 N N . PHE A 1 92 ? 1.546 1.096 -9.351 1.00 97.44 92 PHE A N 1
ATOM 717 C CA . PHE A 1 92 ? 1.300 -0.341 -9.188 1.00 97.44 92 PHE A CA 1
ATOM 718 C C . PHE A 1 92 ? 2.613 -1.103 -8.957 1.00 97.44 92 PHE A C 1
ATOM 720 O O . PHE A 1 92 ? 3.611 -0.825 -9.630 1.00 97.44 92 PHE A O 1
ATOM 727 N N . VAL A 1 93 ? 2.616 -2.077 -8.042 1.00 97.75 93 VAL A N 1
ATOM 728 C CA . VAL A 1 93 ? 3.724 -3.035 -7.865 1.00 97.75 93 VAL A CA 1
ATOM 729 C C . VAL A 1 93 ? 3.173 -4.434 -7.599 1.00 97.75 93 VAL A C 1
ATOM 731 O O . VAL A 1 93 ? 2.349 -4.591 -6.707 1.00 97.75 93 VAL A O 1
ATOM 734 N N . GLU A 1 94 ? 3.653 -5.438 -8.323 1.00 98.06 94 GLU A N 1
ATOM 735 C CA . GLU A 1 94 ? 3.189 -6.831 -8.223 1.00 98.06 94 GLU A CA 1
ATOM 736 C C . GLU A 1 94 ? 4.300 -7.742 -7.675 1.00 98.06 94 GLU A C 1
ATOM 738 O O . GLU A 1 94 ? 5.469 -7.577 -8.030 1.00 98.06 94 GLU A O 1
ATOM 743 N N . ASP A 1 95 ? 3.954 -8.664 -6.772 1.00 97.69 95 ASP A N 1
ATOM 744 C CA . ASP A 1 95 ? 4.838 -9.655 -6.131 1.00 97.69 95 ASP A CA 1
ATOM 745 C C . ASP A 1 95 ? 6.222 -9.126 -5.655 1.00 97.69 95 ASP A C 1
ATOM 747 O O . ASP A 1 95 ? 7.263 -9.746 -5.924 1.00 97.69 95 ASP A O 1
ATOM 751 N N . PRO A 1 96 ? 6.325 -7.968 -4.960 1.00 97.25 96 PRO A N 1
ATOM 752 C CA . PRO A 1 96 ? 7.619 -7.412 -4.593 1.00 97.25 96 PRO A CA 1
ATOM 753 C C . PRO A 1 96 ? 8.311 -8.227 -3.501 1.00 97.25 96 PRO A C 1
ATOM 755 O O . PRO A 1 96 ? 7.823 -8.398 -2.381 1.00 97.25 96 PRO A O 1
ATOM 758 N N . ARG A 1 97 ? 9.533 -8.663 -3.812 1.00 97.50 97 ARG A N 1
ATOM 759 C CA . ARG A 1 97 ? 10.400 -9.487 -2.954 1.00 97.50 97 ARG A CA 1
ATOM 760 C C . ARG A 1 97 ? 11.505 -8.658 -2.288 1.00 97.50 97 ARG A C 1
ATOM 762 O O . ARG A 1 97 ? 12.497 -9.204 -1.812 1.00 97.50 97 ARG A O 1
ATOM 769 N N . SER A 1 98 ? 11.341 -7.333 -2.284 1.00 96.88 98 SER A N 1
ATOM 770 C CA . SER A 1 98 ? 12.236 -6.359 -1.659 1.00 96.88 98 SER A CA 1
ATOM 771 C C . SER A 1 98 ? 11.487 -5.087 -1.235 1.00 96.88 98 SER A C 1
ATOM 773 O O . SER A 1 98 ? 10.300 -4.921 -1.520 1.00 96.88 98 SER A O 1
ATOM 775 N N . LEU A 1 99 ? 12.181 -4.187 -0.530 1.00 97.50 99 LEU A N 1
ATOM 776 C CA . LEU A 1 99 ? 11.629 -2.932 -0.002 1.00 97.50 99 LEU A CA 1
ATOM 777 C C . LEU A 1 99 ? 10.965 -2.096 -1.108 1.00 97.50 99 LEU A C 1
ATOM 779 O O . LEU A 1 99 ? 11.630 -1.697 -2.064 1.00 97.50 99 LEU A O 1
ATOM 783 N N . THR A 1 100 ? 9.687 -1.762 -0.932 1.00 97.56 100 THR A N 1
ATOM 784 C CA . THR A 1 100 ? 8.923 -0.947 -1.887 1.00 97.56 100 THR A CA 1
ATOM 785 C C . THR A 1 100 ? 8.523 0.391 -1.272 1.00 97.56 100 THR A C 1
ATOM 787 O O . THR A 1 100 ? 7.926 0.442 -0.198 1.00 97.56 100 THR A O 1
ATOM 790 N N . PHE A 1 101 ? 8.817 1.490 -1.969 1.00 97.81 101 PHE A N 1
ATOM 791 C CA . PHE A 1 101 ? 8.339 2.835 -1.652 1.00 97.81 101 PHE A CA 1
ATOM 792 C C . PHE A 1 101 ? 7.600 3.414 -2.863 1.00 97.81 101 PHE A C 1
ATOM 794 O O . PHE A 1 101 ? 8.213 3.722 -3.885 1.00 97.81 101 PHE A O 1
ATOM 801 N N . GLY A 1 102 ? 6.283 3.571 -2.744 1.00 95.12 102 GLY A N 1
ATOM 802 C CA . GLY A 1 102 ? 5.395 4.011 -3.816 1.00 95.12 102 GLY A CA 1
ATOM 803 C C . GLY A 1 102 ? 4.694 5.331 -3.513 1.00 95.12 102 GLY A C 1
ATOM 804 O O . GLY A 1 102 ? 4.208 5.558 -2.401 1.00 95.12 102 GLY A O 1
ATOM 805 N N . LYS A 1 103 ? 4.582 6.200 -4.522 1.00 97.31 103 LYS A N 1
ATOM 806 C CA . LYS A 1 103 ? 3.720 7.387 -4.460 1.00 97.31 103 LYS A CA 1
ATOM 807 C C . LYS A 1 103 ? 2.878 7.552 -5.721 1.00 97.31 103 LYS A C 1
ATOM 809 O O . LYS A 1 103 ? 3.423 7.705 -6.806 1.00 97.31 103 LYS A O 1
ATOM 814 N N . ALA A 1 104 ? 1.571 7.682 -5.552 1.00 96.81 104 ALA A N 1
ATOM 815 C CA . ALA A 1 104 ? 0.651 8.168 -6.573 1.00 96.81 104 ALA A CA 1
ATOM 816 C C . ALA A 1 104 ? 0.156 9.578 -6.211 1.00 96.81 104 ALA A C 1
ATOM 818 O O . ALA A 1 104 ? 0.051 9.928 -5.031 1.00 96.81 104 ALA A O 1
ATOM 819 N N . ASP A 1 105 ? -0.165 10.396 -7.215 1.00 97.06 105 ASP A N 1
ATOM 820 C CA . ASP A 1 105 ? -0.956 11.621 -6.994 1.00 97.06 105 ASP A CA 1
ATOM 821 C C . ASP A 1 105 ? -2.462 11.345 -7.126 1.00 97.06 105 ASP A C 1
ATOM 823 O O . ASP A 1 105 ? -3.271 12.111 -6.601 1.00 97.06 105 ASP A O 1
ATOM 827 N N . ARG A 1 106 ? -2.831 10.214 -7.740 1.00 97.56 106 ARG A N 1
ATOM 828 C CA . ARG A 1 106 ? -4.170 9.631 -7.713 1.00 97.56 106 ARG A CA 1
ATOM 829 C C . ARG A 1 106 ? -4.146 8.311 -6.923 1.00 97.56 106 ARG A C 1
ATOM 831 O O . ARG A 1 106 ? -4.020 8.412 -5.700 1.00 97.56 106 ARG A O 1
ATOM 838 N N . ASP A 1 107 ? -4.253 7.138 -7.551 1.00 98.06 107 ASP A N 1
ATOM 839 C CA . ASP A 1 107 ? -4.511 5.857 -6.871 1.00 98.06 107 ASP A CA 1
ATOM 840 C C . ASP A 1 107 ? -3.249 4.953 -6.804 1.00 98.06 107 ASP A C 1
ATOM 842 O O . ASP A 1 107 ? -2.395 5.006 -7.689 1.00 98.06 107 ASP A O 1
ATOM 846 N N . SER A 1 108 ? -3.079 4.153 -5.741 1.00 97.75 108 SER A N 1
ATOM 847 C CA . SER A 1 108 ? -1.884 3.302 -5.526 1.00 97.75 108 SER A CA 1
ATOM 848 C C . SER A 1 108 ? -2.246 1.856 -5.178 1.00 97.75 108 SER A C 1
ATOM 850 O O . SER A 1 108 ? -3.087 1.641 -4.312 1.00 97.75 108 SER A O 1
ATOM 852 N N . PHE A 1 109 ? -1.549 0.894 -5.783 1.00 97.88 109 PHE A N 1
ATOM 853 C CA . PHE A 1 109 ? -1.777 -0.551 -5.686 1.00 97.88 109 PHE A CA 1
ATOM 854 C C . PHE A 1 109 ? -0.476 -1.310 -5.374 1.00 97.88 109 PHE A C 1
ATOM 856 O O . PHE A 1 109 ? 0.567 -0.971 -5.943 1.00 97.88 109 PHE A O 1
ATOM 863 N N . VAL A 1 110 ? -0.523 -2.322 -4.500 1.00 98.06 110 VAL A N 1
ATOM 864 C CA . VAL A 1 110 ? 0.576 -3.290 -4.306 1.00 98.06 110 VAL A CA 1
ATOM 865 C C . VAL A 1 110 ? 0.020 -4.692 -4.033 1.00 98.06 110 VAL A C 1
ATOM 867 O O . VAL A 1 110 ? -0.706 -4.869 -3.061 1.00 98.06 110 VAL A O 1
ATOM 870 N N . GLU A 1 111 ? 0.406 -5.684 -4.830 1.00 98.25 111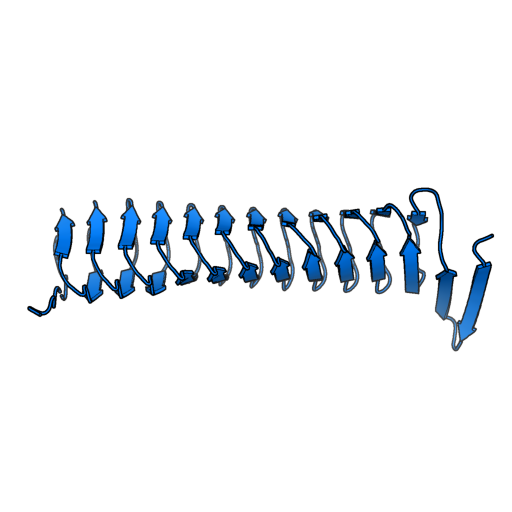 GLU A N 1
ATOM 871 C CA . GLU A 1 111 ? -0.098 -7.065 -4.751 1.00 98.25 111 GLU A CA 1
ATOM 872 C C . GLU A 1 111 ? 0.964 -8.042 -4.227 1.00 98.25 111 GLU A C 1
ATOM 874 O O . GLU A 1 111 ? 2.141 -7.951 -4.581 1.00 98.25 111 GLU A O 1
ATOM 879 N N . ASP A 1 112 ? 0.548 -8.956 -3.349 1.00 98.00 112 ASP A N 1
ATOM 880 C CA . ASP A 1 112 ? 1.333 -10.041 -2.745 1.00 98.00 112 ASP A CA 1
ATOM 881 C C . ASP A 1 112 ? 2.715 -9.653 -2.139 1.00 98.00 112 ASP A C 1
ATOM 883 O O . ASP A 1 112 ? 3.687 -10.407 -2.278 1.00 98.00 112 ASP A O 1
ATOM 887 N N . PRO A 1 113 ? 2.892 -8.490 -1.461 1.00 97.50 113 PRO A N 1
ATOM 888 C CA . PRO A 1 113 ? 4.219 -8.011 -1.086 1.00 97.50 113 PRO A CA 1
ATOM 889 C C . PRO A 1 113 ? 4.893 -8.866 -0.008 1.00 97.50 113 PRO A C 1
ATOM 891 O O . PRO A 1 113 ? 4.455 -8.964 1.143 1.00 97.50 113 PRO A O 1
ATOM 894 N N . ARG A 1 114 ? 6.057 -9.412 -0.367 1.00 97.81 114 ARG A N 1
ATOM 895 C CA . ARG A 1 114 ? 6.905 -10.300 0.452 1.00 97.81 114 ARG A CA 1
ATOM 896 C C . ARG A 1 114 ? 8.057 -9.541 1.116 1.00 97.81 114 ARG A C 1
ATOM 898 O O . ARG A 1 114 ? 9.087 -10.117 1.467 1.00 97.81 114 ARG A O 1
ATOM 905 N N . SER A 1 115 ? 7.918 -8.222 1.228 1.00 96.81 115 SER A N 1
ATOM 906 C CA . SER A 1 115 ? 8.868 -7.309 1.864 1.00 96.81 115 SER A CA 1
ATOM 907 C C . SER A 1 115 ? 8.191 -5.991 2.271 1.00 96.81 115 SER A C 1
ATOM 909 O O . SER A 1 115 ? 7.080 -5.709 1.815 1.00 96.81 115 SER A O 1
ATOM 911 N N . PRO A 1 116 ? 8.811 -5.183 3.158 1.00 97.81 116 PRO A N 1
ATOM 912 C CA . PRO A 1 116 ? 8.178 -3.981 3.691 1.00 97.81 116 PRO A CA 1
ATOM 913 C C . PRO A 1 116 ? 7.754 -2.994 2.600 1.00 97.81 116 PRO A C 1
ATOM 915 O O . PRO A 1 116 ? 8.527 -2.696 1.685 1.00 97.81 116 PRO A O 1
ATOM 918 N N . THR A 1 117 ? 6.539 -2.465 2.728 1.00 97.81 117 THR A N 1
ATOM 919 C CA . THR A 1 117 ? 5.903 -1.621 1.709 1.00 97.81 117 THR A CA 1
ATOM 920 C C . THR A 1 117 ? 5.450 -0.290 2.302 1.00 97.81 117 THR A C 1
ATOM 922 O O . THR A 1 117 ? 4.780 -0.248 3.331 1.00 97.81 117 THR A O 1
ATOM 925 N N . PHE A 1 118 ? 5.803 0.811 1.640 1.00 98.19 118 PHE A N 1
ATOM 926 C CA . PHE A 1 118 ? 5.484 2.182 2.038 1.00 98.19 118 PHE A CA 1
ATOM 927 C C . PHE A 1 118 ? 4.734 2.885 0.902 1.00 98.19 118 PHE A C 1
ATOM 929 O O . PHE A 1 118 ? 5.344 3.313 -0.076 1.00 98.19 118 PHE A O 1
ATOM 936 N N . GLY A 1 119 ? 3.410 2.996 1.018 1.00 95.81 119 GLY A N 1
ATOM 937 C CA . GLY A 1 119 ? 2.530 3.538 -0.019 1.00 95.81 119 GLY A CA 1
ATOM 938 C C . GLY A 1 119 ? 1.953 4.909 0.337 1.00 95.81 119 GLY A C 1
ATOM 939 O O . GLY A 1 119 ? 1.510 5.146 1.465 1.00 95.81 119 GLY A O 1
ATOM 940 N N . LYS A 1 120 ? 1.904 5.827 -0.635 1.00 97.88 120 LYS A N 1
ATOM 941 C CA . LYS A 1 120 ? 1.183 7.101 -0.503 1.00 97.88 120 LYS A CA 1
ATOM 942 C C . LYS A 1 120 ? 0.372 7.438 -1.754 1.00 97.88 120 LYS A C 1
ATOM 944 O O . LYS A 1 120 ? 0.943 7.865 -2.753 1.00 97.88 120 LYS A O 1
ATOM 949 N N . ALA A 1 121 ? -0.949 7.376 -1.643 1.00 97.56 121 ALA A N 1
ATOM 950 C CA . ALA A 1 121 ? -1.887 7.838 -2.660 1.00 97.56 121 ALA A CA 1
ATOM 951 C C . ALA A 1 121 ? -2.373 9.273 -2.387 1.00 97.56 121 ALA A C 1
ATOM 953 O O . ALA A 1 121 ? -2.446 9.721 -1.236 1.00 97.56 121 ALA A O 1
ATOM 954 N N . GLY A 1 122 ? -2.728 10.003 -3.447 1.00 97.00 122 GLY A N 1
ATOM 955 C CA . GLY A 1 122 ? -3.432 11.286 -3.342 1.00 97.00 122 GLY A CA 1
ATOM 956 C C . GLY A 1 122 ? -4.951 11.120 -3.266 1.00 97.00 122 GLY A C 1
ATOM 957 O O . GLY A 1 122 ? -5.627 11.934 -2.638 1.00 97.00 122 GLY A O 1
ATOM 958 N N . ARG A 1 123 ? -5.467 10.028 -3.837 1.00 97.81 123 ARG A N 1
ATOM 959 C CA . ARG A 1 123 ? -6.856 9.579 -3.762 1.00 97.81 123 ARG A CA 1
ATOM 960 C C . ARG A 1 123 ? -6.902 8.253 -2.992 1.00 97.81 123 ARG A C 1
ATOM 962 O O . ARG A 1 123 ? -6.773 8.336 -1.768 1.00 97.81 123 ARG A O 1
ATOM 969 N N . ASP A 1 124 ? -7.026 7.095 -3.640 1.00 97.94 124 ASP A N 1
ATOM 970 C CA . ASP A 1 124 ? -7.274 5.813 -2.961 1.00 97.94 124 ASP A CA 1
ATOM 971 C C . ASP A 1 124 ? -6.024 4.898 -2.928 1.00 97.94 124 ASP A C 1
ATOM 973 O O . ASP A 1 124 ? -5.170 4.968 -3.812 1.00 97.94 124 ASP A O 1
ATOM 977 N N . SER A 1 125 ? -5.883 4.052 -1.903 1.00 97.81 125 SER A N 1
ATOM 978 C CA . SER A 1 125 ? -4.751 3.116 -1.741 1.00 97.81 125 SER A CA 1
ATOM 979 C C . SER A 1 125 ? -5.241 1.695 -1.465 1.00 97.81 125 SER A C 1
ATOM 981 O O . SER A 1 125 ? -6.101 1.520 -0.608 1.00 97.81 125 SER A O 1
ATOM 983 N N . LEU A 1 126 ? -4.651 0.705 -2.130 1.00 98.00 126 LEU A N 1
ATOM 984 C CA . LEU A 1 126 ? -5.011 -0.715 -2.082 1.00 98.00 126 LEU A CA 1
ATOM 985 C C . LEU A 1 126 ? -3.735 -1.562 -1.923 1.00 98.00 126 LEU A C 1
ATOM 987 O O . LEU A 1 126 ? -2.728 -1.271 -2.574 1.00 98.00 126 LEU A O 1
ATOM 991 N N . VAL A 1 127 ? -3.747 -2.551 -1.023 1.00 98.06 127 VAL A N 1
ATOM 992 C CA . VAL A 1 127 ? -2.664 -3.539 -0.860 1.00 98.06 127 VAL A CA 1
ATOM 993 C C . VAL A 1 127 ? -3.259 -4.925 -0.605 1.00 98.06 127 VAL A C 1
ATOM 995 O O . VAL A 1 127 ? -4.014 -5.083 0.348 1.00 98.06 127 VAL A O 1
ATOM 998 N N . GLU A 1 128 ? -2.901 -5.920 -1.407 1.00 98.25 128 GLU A N 1
ATOM 999 C CA . GLU A 1 128 ? -3.511 -7.260 -1.381 1.00 98.25 128 GLU A CA 1
ATOM 1000 C C . GLU A 1 128 ? -2.505 -8.330 -0.923 1.00 98.25 128 GLU A C 1
ATOM 1002 O O . GLU A 1 128 ? -1.325 -8.280 -1.270 1.00 98.25 128 GLU A O 1
ATOM 1007 N N . ASP A 1 129 ? -2.962 -9.262 -0.081 1.00 97.75 129 ASP A N 1
ATOM 1008 C CA . ASP A 1 129 ? -2.221 -10.394 0.503 1.00 97.75 129 ASP A CA 1
ATOM 1009 C C . ASP A 1 129 ? -0.817 -10.085 1.119 1.00 97.75 129 ASP A C 1
ATOM 1011 O O . ASP A 1 129 ? 0.132 -10.861 0.943 1.00 97.75 129 ASP A O 1
ATOM 1015 N N . PRO A 1 130 ? -0.594 -8.966 1.855 1.00 97.38 130 PRO A N 1
ATOM 1016 C CA . PRO A 1 130 ? 0.747 -8.561 2.265 1.00 97.38 130 PRO A CA 1
ATOM 1017 C C . PRO A 1 130 ? 1.365 -9.485 3.320 1.00 97.38 130 PRO A C 1
ATOM 1019 O O . PRO A 1 130 ? 0.925 -9.580 4.472 1.00 97.38 130 PRO A O 1
ATOM 1022 N N . ARG A 1 131 ? 2.494 -10.094 2.947 1.00 97.56 131 ARG A N 1
ATOM 1023 C CA . ARG A 1 131 ? 3.305 -11.020 3.761 1.00 97.56 131 ARG A CA 1
ATOM 1024 C C . ARG A 1 131 ? 4.468 -10.312 4.462 1.00 97.56 131 ARG A C 1
ATOM 1026 O O . ARG A 1 131 ? 5.460 -10.936 4.837 1.00 97.56 131 ARG A O 1
ATOM 1033 N N . SER A 1 132 ? 4.390 -8.988 4.582 1.00 97.06 132 SER A N 1
ATOM 1034 C CA . SER A 1 132 ? 5.376 -8.138 5.252 1.00 97.06 132 SER A CA 1
ATOM 1035 C C . SER A 1 132 ? 4.779 -6.792 5.692 1.00 97.06 132 SER A C 1
ATOM 1037 O O . SER A 1 132 ? 3.698 -6.421 5.230 1.00 97.06 132 SER A O 1
ATOM 1039 N N . PRO A 1 133 ? 5.443 -6.050 6.606 1.00 97.44 133 PRO A N 1
ATOM 1040 C CA . PRO A 1 133 ? 4.874 -4.839 7.192 1.00 97.44 133 PRO A CA 1
ATOM 1041 C C . PRO A 1 133 ? 4.531 -3.756 6.162 1.00 97.44 133 PRO A C 1
ATOM 1043 O O . PRO A 1 133 ? 5.381 -3.351 5.366 1.00 97.44 133 PRO A O 1
ATOM 1046 N N . THR A 1 134 ? 3.297 -3.259 6.221 1.00 97.50 134 THR A N 1
ATOM 1047 C CA . THR A 1 134 ? 2.744 -2.314 5.240 1.00 97.50 134 THR A CA 1
ATOM 1048 C C . THR A 1 134 ? 2.387 -0.983 5.896 1.00 97.50 134 THR A C 1
ATOM 1050 O O . THR A 1 134 ? 1.722 -0.947 6.929 1.00 97.50 134 THR A O 1
ATOM 1053 N N . PHE A 1 135 ? 2.807 0.127 5.289 1.00 98.00 135 PHE A N 1
ATOM 1054 C CA . PHE A 1 135 ? 2.606 1.494 5.772 1.00 98.00 135 PHE A CA 1
ATOM 1055 C C . PHE A 1 135 ? 1.929 2.333 4.681 1.00 98.00 135 PHE A C 1
ATOM 1057 O O . PHE A 1 135 ? 2.588 2.824 3.763 1.00 98.00 135 PHE A O 1
ATOM 1064 N N . GLY A 1 136 ? 0.609 2.492 4.772 1.00 95.62 136 GLY A N 1
ATOM 1065 C CA . GLY A 1 136 ? -0.218 3.146 3.756 1.00 95.62 136 GLY A CA 1
ATOM 1066 C C . GLY A 1 136 ? -0.725 4.526 4.177 1.00 95.62 136 GLY A C 1
ATOM 1067 O O . GLY A 1 136 ? -1.173 4.729 5.309 1.00 95.62 136 GLY A O 1
ATOM 1068 N N . LYS A 1 137 ? -0.725 5.491 3.251 1.00 97.75 137 LYS A N 1
ATOM 1069 C CA . LYS A 1 137 ? -1.460 6.753 3.408 1.00 97.75 137 LYS A CA 1
ATOM 1070 C C . LYS A 1 137 ? -2.238 7.128 2.147 1.00 97.75 137 LYS A C 1
ATOM 1072 O O . LYS A 1 137 ? -1.639 7.544 1.159 1.00 97.75 137 LYS A O 1
ATOM 1077 N N . ALA A 1 138 ? -3.560 7.127 2.248 1.00 97.62 138 ALA A N 1
ATOM 1078 C CA . ALA A 1 138 ? -4.470 7.656 1.241 1.00 97.62 138 ALA A CA 1
ATOM 1079 C C . ALA A 1 138 ? -4.880 9.111 1.538 1.00 97.62 138 ALA A C 1
ATOM 1081 O O . ALA A 1 138 ? -4.865 9.568 2.688 1.00 97.62 138 ALA A O 1
ATOM 1082 N N . GLY A 1 139 ? -5.255 9.854 0.494 1.00 96.69 139 GLY A N 1
ATOM 1083 C CA . GLY A 1 139 ? -5.900 11.166 0.629 1.00 96.69 139 GLY A CA 1
ATOM 1084 C C . GLY A 1 139 ? -7.422 11.065 0.740 1.00 96.69 139 GLY A C 1
ATOM 1085 O O . GLY A 1 139 ? -8.047 11.919 1.367 1.00 96.69 139 GLY A O 1
ATOM 1086 N N . ARG A 1 140 ? -7.996 9.990 0.193 1.00 97.31 140 ARG A N 1
ATOM 1087 C CA . ARG A 1 140 ? -9.404 9.612 0.280 1.00 97.31 140 ARG A CA 1
ATOM 1088 C C . ARG A 1 140 ? -9.509 8.259 0.992 1.00 97.31 140 ARG A C 1
ATOM 1090 O O . ARG A 1 140 ? -9.419 8.296 2.222 1.00 97.31 140 ARG A O 1
ATOM 1097 N N . ASP A 1 141 ? -9.613 7.131 0.286 1.00 97.75 141 ASP A N 1
ATOM 1098 C CA . ASP A 1 141 ? -9.925 5.826 0.899 1.00 97.75 141 ASP A CA 1
ATOM 1099 C C . ASP A 1 141 ? -8.718 4.860 0.934 1.00 97.75 141 ASP A C 1
ATOM 1101 O O . ASP A 1 141 ? -7.835 4.933 0.082 1.00 97.75 141 ASP A O 1
ATOM 1105 N N . SER A 1 142 ? -8.646 3.961 1.921 1.00 97.50 142 SER A N 1
ATOM 1106 C CA . SER A 1 142 ? -7.560 2.970 2.058 1.00 97.50 142 SER A CA 1
ATOM 1107 C C . SER A 1 142 ? -8.114 1.566 2.310 1.00 97.50 142 SER A C 1
ATOM 1109 O O . SER A 1 142 ? -8.877 1.395 3.253 1.00 97.50 142 SER A O 1
ATOM 1111 N N . PHE A 1 143 ? -7.690 0.577 1.528 1.00 97.50 143 PHE A N 1
ATOM 1112 C CA . PHE A 1 143 ? -8.079 -0.834 1.636 1.00 97.50 143 PHE A CA 1
ATOM 1113 C C . PHE A 1 143 ? -6.834 -1.721 1.784 1.00 97.50 143 PHE A C 1
ATOM 1115 O O . PHE A 1 143 ? -5.793 -1.405 1.198 1.00 97.50 143 PHE A O 1
ATOM 1122 N N . VAL A 1 144 ? -6.927 -2.805 2.561 1.00 97.44 144 VAL A N 1
ATOM 1123 C CA . VAL A 1 144 ? -5.895 -3.854 2.640 1.00 97.44 144 VAL A CA 1
ATOM 1124 C C . VAL A 1 144 ? -6.556 -5.229 2.785 1.00 97.44 144 VAL A C 1
ATOM 1126 O O . VAL A 1 144 ? -7.357 -5.401 3.700 1.00 97.44 144 VAL A O 1
ATOM 1129 N N . GLU A 1 145 ? -6.199 -6.196 1.941 1.00 97.31 145 GLU A N 1
ATOM 1130 C CA . GLU A 1 145 ? -6.794 -7.546 1.916 1.00 97.31 145 GLU A CA 1
ATOM 1131 C C . GLU A 1 145 ? -5.873 -8.613 2.518 1.00 97.31 145 GLU A C 1
ATOM 1133 O O . GLU A 1 145 ? -4.665 -8.587 2.289 1.00 97.31 145 GLU A O 1
ATOM 1138 N N . ASP A 1 146 ? -6.439 -9.550 3.280 1.00 96.31 146 ASP A N 1
ATOM 1139 C CA . ASP A 1 146 ? -5.801 -10.748 3.847 1.00 96.31 146 ASP A CA 1
ATOM 1140 C C . ASP A 1 146 ? -4.411 -10.549 4.526 1.00 96.31 146 ASP A C 1
ATOM 1142 O O . ASP A 1 146 ? -3.523 -11.401 4.391 1.00 96.31 146 ASP A O 1
ATOM 1146 N N . PRO A 1 147 ? -4.129 -9.444 5.263 1.00 96.06 147 PRO A N 1
ATOM 1147 C CA . PRO A 1 147 ? -2.764 -9.111 5.658 1.00 96.06 147 PRO A CA 1
ATOM 1148 C C . PRO A 1 147 ? -2.171 -10.091 6.673 1.00 96.06 147 PRO A C 1
ATOM 1150 O O . PRO A 1 147 ? -2.603 -10.207 7.826 1.00 96.06 147 PRO A O 1
ATOM 1153 N N . ARG A 1 148 ? -1.071 -10.726 6.262 1.00 95.81 148 ARG A N 1
ATOM 1154 C CA . ARG A 1 148 ? -0.288 -11.714 7.028 1.00 95.81 148 ARG A CA 1
ATOM 1155 C C . ARG A 1 148 ? 0.904 -11.071 7.744 1.00 95.81 148 ARG A C 1
ATOM 1157 O O . ARG A 1 148 ? 1.871 -11.744 8.101 1.00 95.81 148 ARG A O 1
ATOM 1164 N N . SER A 1 149 ? 0.876 -9.749 7.905 1.00 95.12 149 SER A N 1
ATOM 1165 C CA . SER A 1 149 ? 1.881 -8.959 8.620 1.00 95.12 149 SER A CA 1
ATOM 1166 C C . SER A 1 149 ? 1.329 -7.609 9.106 1.00 95.12 149 SER A C 1
ATOM 1168 O O . SER A 1 149 ? 0.282 -7.163 8.629 1.00 95.12 149 SER A O 1
ATOM 1170 N N . PRO A 1 150 ? 1.999 -6.942 10.070 1.00 94.69 150 PRO A N 1
ATOM 1171 C CA . PRO A 1 150 ? 1.492 -5.714 10.677 1.00 94.69 150 PRO A CA 1
ATOM 1172 C C . PRO A 1 150 ? 1.237 -4.588 9.670 1.00 94.69 150 PRO A C 1
ATOM 1174 O O . PRO A 1 150 ? 2.114 -4.235 8.879 1.00 94.69 150 PRO A O 1
ATOM 1177 N N . THR A 1 151 ? 0.048 -3.993 9.738 1.00 95.88 151 THR A N 1
ATOM 1178 C CA . THR A 1 151 ? -0.418 -2.991 8.768 1.00 95.88 151 THR A CA 1
ATOM 1179 C C . THR A 1 151 ? -0.721 -1.660 9.452 1.00 95.88 151 THR A C 1
ATOM 1181 O O . THR A 1 151 ? -1.396 -1.624 10.477 1.00 95.88 151 THR A O 1
ATOM 1184 N N . PHE A 1 152 ? -0.233 -0.560 8.874 1.00 96.44 152 PHE A N 1
ATOM 1185 C CA . PHE A 1 152 ? -0.316 0.802 9.406 1.00 96.44 152 PHE A CA 1
ATOM 1186 C C . PHE A 1 152 ? -0.948 1.750 8.374 1.00 96.44 152 PHE A C 1
ATOM 1188 O O . PHE A 1 152 ? -0.258 2.285 7.505 1.00 96.44 152 PHE A O 1
ATOM 1195 N N . GLY A 1 153 ? -2.263 1.960 8.456 1.00 93.75 153 GLY A N 1
ATOM 1196 C CA . GLY A 1 153 ? -3.045 2.727 7.479 1.00 93.75 153 GLY A CA 1
ATOM 1197 C C . GLY A 1 153 ? -3.440 4.137 7.935 1.00 93.75 153 GLY A C 1
ATOM 1198 O O . GLY A 1 153 ? -3.791 4.377 9.093 1.00 93.75 153 GLY A O 1
ATOM 1199 N N . LYS A 1 154 ? -3.466 5.102 7.011 1.00 95.88 154 LYS A N 1
ATOM 1200 C CA . LYS A 1 154 ? -4.143 6.389 7.228 1.00 95.88 154 LYS A CA 1
ATOM 1201 C C . LYS A 1 154 ? -4.918 6.850 5.999 1.00 95.88 154 LYS A C 1
ATOM 1203 O O . LYS A 1 154 ? -4.315 7.273 5.016 1.00 95.88 154 LYS A O 1
ATOM 1208 N N . ALA A 1 155 ? -6.237 6.896 6.125 1.00 96.75 155 ALA A N 1
ATOM 1209 C CA . ALA A 1 155 ? -7.147 7.473 5.147 1.00 96.75 155 ALA A CA 1
ATOM 1210 C C . ALA A 1 155 ? -7.495 8.937 5.471 1.00 96.75 155 ALA A C 1
ATOM 1212 O O . ALA A 1 155 ? -7.392 9.391 6.618 1.00 96.75 155 ALA A O 1
ATOM 1213 N N . GLY A 1 156 ? -7.910 9.688 4.449 1.00 94.88 156 GLY A N 1
ATOM 1214 C CA . GLY A 1 156 ? -8.488 11.027 4.611 1.00 94.88 156 GLY A CA 1
ATOM 1215 C C . GLY A 1 156 ? -10.008 10.997 4.763 1.00 94.88 156 GLY A C 1
ATOM 1216 O O . GLY A 1 156 ? -10.566 11.851 5.450 1.00 94.88 156 GLY A O 1
ATOM 1217 N N . ARG A 1 157 ? -10.656 9.983 4.183 1.00 95.00 157 ARG A N 1
ATOM 1218 C CA . ARG A 1 157 ? -12.074 9.667 4.333 1.00 95.00 157 ARG A CA 1
ATOM 1219 C C . ARG A 1 157 ? -12.194 8.298 5.005 1.00 95.00 157 ARG A C 1
ATOM 1221 O O . ARG A 1 157 ? -12.113 8.294 6.234 1.00 95.00 157 ARG A O 1
ATOM 1228 N N . ASP A 1 158 ? -12.276 7.197 4.258 1.00 96.19 158 ASP A N 1
ATOM 1229 C CA . ASP A 1 158 ? -12.641 5.878 4.801 1.00 96.19 158 ASP A CA 1
ATOM 1230 C C . ASP A 1 158 ? -11.488 4.858 4.761 1.00 96.19 158 ASP A C 1
ATOM 1232 O O . ASP A 1 158 ? -10.604 4.934 3.910 1.00 96.19 158 ASP A O 1
ATOM 1236 N N . SER A 1 159 ? -11.460 3.906 5.694 1.00 95.56 159 SER A N 1
ATOM 1237 C CA . SER A 1 159 ? -10.437 2.853 5.749 1.00 95.56 159 SER A CA 1
ATOM 1238 C C . SER A 1 159 ? -11.076 1.493 6.009 1.00 95.56 159 SER A C 1
ATOM 1240 O O . SER A 1 159 ? -11.870 1.381 6.939 1.00 95.56 159 SER A O 1
ATOM 1242 N N . LEU A 1 160 ? -10.681 0.484 5.239 1.00 95.00 160 LEU A N 1
ATOM 1243 C CA . LEU A 1 160 ? -11.105 -0.910 5.353 1.00 95.00 160 LEU A CA 1
ATOM 1244 C C . LEU A 1 160 ? -9.863 -1.816 5.426 1.00 95.00 160 LEU A C 1
ATOM 1246 O O . LEU A 1 160 ? -8.837 -1.517 4.810 1.00 95.00 160 LEU A O 1
ATOM 1250 N N . VAL A 1 161 ? -9.937 -2.887 6.212 1.00 94.81 161 VAL A N 1
ATOM 1251 C CA . VAL A 1 161 ? -8.993 -4.011 6.181 1.00 94.81 161 VAL A CA 1
ATOM 1252 C C . VAL A 1 161 ? -9.791 -5.310 6.281 1.00 94.81 161 VAL A C 1
ATOM 1254 O O . VAL A 1 161 ? -10.602 -5.434 7.193 1.00 94.81 161 VAL A O 1
ATOM 1257 N N . GLU A 1 162 ? -9.557 -6.260 5.386 1.00 94.38 162 GLU A N 1
ATOM 1258 C CA . GLU A 1 162 ? -10.327 -7.506 5.272 1.00 94.38 162 GLU A CA 1
ATOM 1259 C C . GLU A 1 162 ? -9.468 -8.727 5.648 1.00 94.38 162 GLU A C 1
ATOM 1261 O O . GLU A 1 162 ? -8.274 -8.768 5.352 1.00 94.38 162 GLU A O 1
ATOM 1266 N N . ASP A 1 163 ? -10.055 -9.679 6.376 1.00 92.94 163 ASP A N 1
ATOM 1267 C CA . ASP A 1 163 ? -9.473 -10.949 6.847 1.00 92.94 163 ASP A CA 1
ATOM 1268 C C . ASP A 1 163 ? -8.076 -10.869 7.546 1.00 92.94 163 ASP A C 1
ATOM 1270 O O . ASP A 1 163 ? -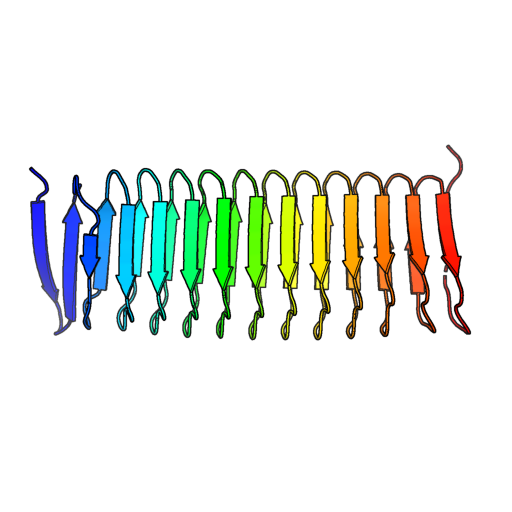7.208 -11.729 7.337 1.00 92.94 163 ASP A O 1
ATOM 1274 N N . PRO A 1 164 ? -7.761 -9.853 8.391 1.00 92.12 164 PRO A N 1
ATOM 1275 C CA . PRO A 1 164 ? -6.395 -9.642 8.863 1.00 92.12 164 PRO A CA 1
ATOM 1276 C C . PRO A 1 164 ? -5.893 -10.717 9.833 1.00 92.12 164 PRO A C 1
ATOM 1278 O O . PRO A 1 164 ? -6.386 -10.893 10.952 1.00 92.12 164 PRO A O 1
ATOM 1281 N N . ARG A 1 165 ? -4.786 -11.354 9.436 1.00 90.81 165 ARG A N 1
ATOM 1282 C CA . ARG A 1 165 ? -4.054 -12.399 10.177 1.00 90.81 165 ARG A CA 1
ATOM 1283 C C . ARG A 1 165 ? -2.842 -11.841 10.932 1.00 90.81 165 ARG A C 1
ATOM 1285 O O . ARG A 1 165 ? -1.912 -12.571 11.277 1.00 90.81 165 ARG A O 1
ATOM 1292 N N . SER A 1 166 ? -2.804 -10.527 11.136 1.00 89.62 166 SER A N 1
ATOM 1293 C CA . SER A 1 166 ? -1.762 -9.811 11.874 1.00 89.62 166 SER A CA 1
ATOM 1294 C C . SER A 1 166 ? -2.265 -8.458 12.392 1.00 89.62 166 SER A C 1
ATOM 1296 O O . SER A 1 166 ? -3.310 -7.989 11.943 1.00 89.62 166 SER A O 1
ATOM 1298 N N . PRO A 1 167 ? -1.559 -7.815 13.347 1.00 89.94 167 PRO A N 1
ATOM 1299 C CA . PRO A 1 167 ? -2.038 -6.587 13.973 1.00 89.94 167 PRO A CA 1
ATOM 1300 C C . PRO A 1 167 ? -2.268 -5.432 12.989 1.00 89.94 167 PRO A C 1
ATOM 1302 O O . PRO A 1 167 ? -1.358 -5.044 12.250 1.00 89.94 167 PRO A O 1
ATOM 1305 N N . THR A 1 168 ? -3.461 -4.840 13.027 1.00 90.88 168 THR A N 1
ATOM 1306 C CA . THR A 1 168 ? -3.822 -3.685 12.193 1.00 90.88 168 THR A CA 1
ATOM 1307 C C . THR A 1 168 ? -3.887 -2.414 13.030 1.00 90.88 168 THR A C 1
ATOM 1309 O O . THR A 1 168 ? -4.436 -2.390 14.131 1.00 90.88 168 THR A O 1
ATOM 1312 N N . PHE A 1 169 ? -3.314 -1.337 12.504 1.00 92.25 169 PHE A N 1
ATOM 1313 C CA . PHE A 1 169 ? -3.291 -0.017 13.117 1.00 92.25 169 PHE A CA 1
ATOM 1314 C C . PHE A 1 169 ? -3.740 1.009 12.087 1.00 92.25 169 PHE A C 1
ATOM 1316 O O . PHE A 1 169 ? -3.108 1.134 11.038 1.00 92.25 169 PHE A O 1
ATOM 1323 N N . GLY A 1 170 ? -4.754 1.821 12.377 1.00 90.00 170 GLY A N 1
ATOM 1324 C CA . GLY A 1 170 ? -5.071 2.873 11.421 1.00 90.00 170 GLY A CA 1
ATOM 1325 C C . GLY A 1 170 ? -5.936 4.034 11.867 1.00 90.00 170 GLY A C 1
ATOM 1326 O O . GLY A 1 170 ? -6.435 4.123 12.990 1.00 90.00 170 GLY A O 1
ATOM 1327 N N . LYS A 1 171 ? -6.056 5.005 10.963 1.00 92.12 171 LYS A N 1
ATOM 1328 C CA . LYS A 1 171 ? -6.858 6.207 11.179 1.00 92.12 171 LYS A CA 1
ATOM 1329 C C . LYS A 1 171 ? -7.600 6.621 9.916 1.00 92.12 171 LYS A C 1
ATOM 1331 O O . LYS A 1 171 ? -6.969 6.981 8.926 1.00 92.12 171 LYS A O 1
ATOM 1336 N N . ALA A 1 172 ? -8.918 6.698 10.023 1.00 92.88 172 ALA A N 1
ATOM 1337 C CA . ALA A 1 172 ? -9.793 7.318 9.043 1.00 92.88 172 ALA A CA 1
ATOM 1338 C C . ALA A 1 172 ? -10.111 8.776 9.417 1.00 92.88 172 ALA A C 1
ATOM 1340 O O . ALA A 1 172 ? -9.990 9.188 10.579 1.00 92.88 172 ALA A O 1
ATOM 1341 N N . GLY A 1 173 ? -10.511 9.573 8.426 1.00 89.94 173 GLY A N 1
ATOM 1342 C CA . GLY A 1 173 ? -11.087 10.902 8.658 1.00 89.94 173 GLY A CA 1
ATOM 1343 C C . GLY A 1 173 ? -12.596 10.848 8.885 1.00 89.94 173 GLY A C 1
ATOM 1344 O O . GLY A 1 173 ? -13.132 11.692 9.600 1.00 89.94 173 GLY A O 1
ATOM 1345 N N . ARG A 1 174 ? -13.253 9.827 8.331 1.00 91.50 174 ARG A N 1
ATOM 1346 C CA . ARG A 1 174 ? -14.670 9.534 8.485 1.00 91.50 174 ARG A CA 1
ATOM 1347 C C . ARG A 1 174 ? -14.831 8.120 9.059 1.00 91.50 174 ARG A C 1
ATOM 1349 O O . ARG A 1 174 ? -14.780 8.040 10.288 1.00 91.50 174 ARG A O 1
ATOM 1356 N N . ASP A 1 175 ? -14.909 7.060 8.251 1.00 91.62 175 ASP A N 1
ATOM 1357 C CA . ASP A 1 175 ? -15.253 5.708 8.732 1.00 91.62 175 ASP A CA 1
ATOM 1358 C C . ASP A 1 175 ? -14.046 4.737 8.744 1.00 91.62 175 ASP A C 1
ATOM 1360 O O . ASP A 1 175 ? -13.215 4.766 7.837 1.00 91.62 175 ASP A O 1
ATOM 1364 N N . TYR A 1 176 ? -13.918 3.881 9.765 1.00 90.56 176 TYR A N 1
ATOM 1365 C CA . TYR A 1 176 ? -12.865 2.852 9.870 1.00 90.56 176 TYR A CA 1
ATOM 1366 C C . TYR A 1 176 ? -13.489 1.480 10.149 1.00 90.56 176 TYR A C 1
ATOM 1368 O O . TYR A 1 176 ? -14.049 1.284 11.225 1.00 90.56 176 TYR A O 1
ATOM 1376 N N . LEU A 1 177 ? -13.370 0.552 9.206 1.00 90.56 177 LEU A N 1
ATOM 1377 C CA . LEU A 1 177 ? -13.969 -0.782 9.224 1.00 90.56 177 LEU A CA 1
ATOM 1378 C C . LEU A 1 177 ? -12.868 -1.855 9.170 1.00 90.56 177 LEU A C 1
ATOM 1380 O O . LEU A 1 177 ? -11.821 -1.643 8.553 1.00 90.56 177 LEU A O 1
ATOM 1384 N N . VAL A 1 178 ? -13.082 -2.987 9.841 1.00 88.94 178 VAL A N 1
ATOM 1385 C CA . VAL A 1 178 ? -12.237 -4.183 9.708 1.00 88.94 178 VAL A CA 1
ATOM 1386 C C . VAL A 1 178 ? -13.119 -5.428 9.678 1.00 88.94 178 VAL A C 1
ATOM 1388 O O . VAL A 1 178 ? -13.875 -5.653 10.618 1.00 88.94 178 VAL A O 1
ATOM 1391 N N . GLU A 1 179 ? -12.992 -6.237 8.635 1.00 89.44 179 GLU A N 1
ATOM 1392 C CA . GLU A 1 179 ? -13.830 -7.419 8.395 1.00 89.44 179 GLU A CA 1
ATOM 1393 C C . GLU A 1 179 ? -13.033 -8.706 8.689 1.00 89.44 179 GLU A C 1
ATOM 1395 O O . GLU A 1 179 ? -11.831 -8.768 8.431 1.00 89.44 179 GLU A O 1
ATOM 1400 N N . ASP A 1 180 ? -13.673 -9.683 9.340 1.00 87.75 180 ASP A N 1
ATOM 1401 C CA . ASP A 1 180 ? -13.147 -10.989 9.794 1.00 87.75 180 ASP A CA 1
ATOM 1402 C C . ASP A 1 180 ? -11.718 -11.026 10.409 1.00 87.75 180 ASP A C 1
ATOM 1404 O O . ASP A 1 180 ? -10.865 -11.845 10.048 1.00 87.75 180 ASP A O 1
ATOM 1408 N N . PRO A 1 181 ? -11.405 -10.181 11.413 1.00 84.19 181 PRO A N 1
ATOM 1409 C CA . PRO A 1 181 ? -10.066 -10.114 11.992 1.00 84.19 181 PRO A CA 1
ATOM 1410 C C . PRO A 1 181 ? -9.696 -11.291 12.903 1.00 84.19 181 PRO A C 1
ATOM 1412 O O . PRO A 1 181 ? -10.220 -11.484 14.005 1.00 84.19 181 PRO A O 1
ATOM 1415 N N . ARG A 1 182 ? -8.621 -11.981 12.514 1.00 84.31 182 ARG A N 1
ATOM 1416 C CA . ARG A 1 182 ? -7.974 -13.073 13.262 1.00 84.31 182 ARG A CA 1
ATOM 1417 C C . ARG A 1 182 ? -6.809 -12.574 14.131 1.00 84.31 182 ARG A C 1
ATOM 1419 O O . ARG A 1 182 ? -5.911 -13.340 14.486 1.00 84.31 182 ARG A O 1
ATOM 1426 N N . SER A 1 183 ? -6.747 -11.270 14.410 1.00 77.88 183 SER A N 1
ATOM 1427 C CA . SER A 1 183 ? -5.619 -10.607 15.080 1.00 77.88 183 SER A CA 1
ATOM 1428 C C . SER A 1 183 ? -5.983 -9.239 15.679 1.00 77.88 183 SER A C 1
ATOM 1430 O O . SER A 1 183 ? -7.025 -8.686 15.336 1.00 77.88 183 SER A O 1
ATOM 1432 N N . PRO A 1 184 ? -5.138 -8.671 16.570 1.00 81.81 184 PRO A N 1
ATOM 1433 C CA . PRO A 1 184 ? -5.429 -7.415 17.260 1.00 81.81 184 PRO A CA 1
ATOM 1434 C C . PRO A 1 184 ? -5.687 -6.237 16.313 1.00 81.81 184 PRO A C 1
ATOM 1436 O O . PRO A 1 184 ? -4.797 -5.859 15.549 1.00 81.81 184 PRO A O 1
ATOM 1439 N N . THR A 1 185 ? -6.860 -5.605 16.407 1.00 80.31 185 THR A N 1
ATOM 1440 C CA . THR A 1 185 ? -7.177 -4.409 15.608 1.00 80.31 185 THR A CA 1
ATOM 1441 C C . THR A 1 185 ? -7.218 -3.147 16.468 1.00 80.31 185 THR A C 1
ATOM 1443 O O . THR A 1 185 ? -7.790 -3.108 17.565 1.00 80.31 185 THR A O 1
ATOM 1446 N N . PHE A 1 186 ? -6.586 -2.094 15.951 1.00 84.56 186 PHE A N 1
ATOM 1447 C CA . PHE A 1 186 ? -6.481 -0.785 16.576 1.00 84.56 186 PHE A CA 1
ATOM 1448 C C . PHE A 1 186 ? -6.825 0.298 15.562 1.00 84.56 186 PHE A C 1
ATOM 1450 O O . PHE A 1 186 ? -6.216 0.381 14.495 1.00 84.56 186 PHE A O 1
ATOM 1457 N N . GLY A 1 187 ? -7.732 1.215 15.894 1.00 81.94 187 GLY A N 1
ATOM 1458 C CA . GLY A 1 187 ? -7.887 2.370 15.018 1.00 81.94 187 GLY A CA 1
ATOM 1459 C C . GLY A 1 187 ? -8.704 3.536 15.535 1.00 81.94 187 GLY A C 1
ATOM 1460 O O . GLY A 1 187 ? -9.219 3.547 16.654 1.00 81.94 187 GLY A O 1
ATOM 1461 N N . LYS A 1 188 ? -8.777 4.573 14.704 1.00 85.56 188 LYS A N 1
ATOM 1462 C CA . LYS A 1 188 ? -9.509 5.798 15.010 1.00 85.56 188 LYS A CA 1
ATOM 1463 C C . LYS A 1 188 ? -10.285 6.305 13.802 1.00 85.56 188 LYS A C 1
ATOM 1465 O O . LYS A 1 188 ? -9.684 6.716 12.813 1.00 85.56 188 LYS A O 1
ATOM 1470 N N . ALA A 1 189 ? -11.597 6.367 13.948 1.00 85.12 189 ALA A N 1
ATOM 1471 C CA . ALA A 1 189 ? -12.503 7.033 13.031 1.00 85.12 189 ALA A CA 1
ATOM 1472 C C . ALA A 1 189 ? -12.722 8.498 13.444 1.00 85.12 189 ALA A C 1
ATOM 1474 O O . ALA A 1 189 ? -12.557 8.871 14.613 1.00 85.12 189 ALA A O 1
ATOM 1475 N N . GLY A 1 190 ? -13.090 9.344 12.481 1.00 81.12 190 GLY A N 1
ATOM 1476 C CA . GLY A 1 190 ? -13.627 10.680 12.764 1.00 81.12 190 GLY A CA 1
ATOM 1477 C C . GLY A 1 190 ? -15.144 10.670 12.945 1.00 81.12 190 GLY A C 1
ATOM 1478 O O . GLY A 1 190 ? -15.676 11.549 13.615 1.00 81.12 190 GLY A O 1
ATOM 1479 N N . ARG A 1 191 ? -15.814 9.650 12.399 1.00 84.50 191 ARG A N 1
ATOM 1480 C CA . ARG A 1 191 ? -17.245 9.399 12.519 1.00 84.50 191 ARG A CA 1
ATOM 1481 C C . ARG A 1 191 ? -17.466 8.001 13.104 1.00 84.50 191 ARG A C 1
ATOM 1483 O O . ARG A 1 191 ? -17.555 7.912 14.330 1.00 84.50 191 ARG A O 1
ATOM 1490 N N . ASP A 1 192 ? -17.395 6.959 12.273 1.00 83.19 192 ASP A N 1
ATOM 1491 C CA . ASP A 1 192 ? -17.913 5.619 12.577 1.00 83.19 192 ASP A CA 1
ATOM 1492 C C . ASP A 1 192 ? -16.773 4.572 12.604 1.00 83.19 192 ASP A C 1
ATOM 1494 O O . ASP A 1 192 ? -15.939 4.547 11.701 1.00 83.19 192 ASP A O 1
ATOM 1498 N N . TYR A 1 193 ? -16.686 3.726 13.638 1.00 82.56 193 TYR A N 1
ATOM 1499 C CA . TYR A 1 193 ? -15.695 2.632 13.741 1.00 82.56 193 TYR A CA 1
ATOM 1500 C C . TYR A 1 193 ? -16.411 1.278 13.865 1.00 82.56 193 TYR A C 1
ATOM 1502 O O . TYR A 1 193 ? -17.231 1.143 14.767 1.00 82.56 193 TYR A O 1
ATOM 1510 N N . LEU A 1 194 ? -16.127 0.313 12.988 1.00 82.19 194 LEU A N 1
ATOM 1511 C CA . LEU A 1 194 ? -16.841 -0.971 12.853 1.00 82.19 194 LEU A CA 1
ATOM 1512 C C . LEU A 1 194 ? -15.846 -2.158 12.827 1.00 82.19 194 LEU A C 1
ATOM 1514 O O . LEU A 1 194 ? -14.756 -1.988 12.271 1.00 82.19 194 LEU A O 1
ATOM 1518 N N . VAL A 1 195 ? -16.173 -3.325 13.415 1.00 79.31 195 VAL A N 1
ATOM 1519 C CA . VAL A 1 195 ? -15.335 -4.554 13.360 1.00 79.31 195 VAL A CA 1
ATOM 1520 C C . VAL A 1 195 ? -16.141 -5.855 13.564 1.00 79.31 195 VAL A C 1
ATOM 1522 O O . VAL A 1 195 ? -16.536 -6.161 14.690 1.00 79.31 195 VAL A O 1
ATOM 1525 N N . GLU A 1 196 ? -16.288 -6.700 12.544 1.00 73.62 196 GLU A N 1
ATOM 1526 C CA . GLU A 1 196 ? -17.149 -7.904 12.581 1.00 73.62 196 GLU A CA 1
ATOM 1527 C C . GLU A 1 196 ? -16.548 -9.066 11.724 1.00 73.62 196 GLU A C 1
ATOM 1529 O O . GLU A 1 196 ? -16.096 -8.769 10.624 1.00 73.62 196 GLU A O 1
ATOM 1534 N N . ASP A 1 197 ? -16.462 -10.367 12.097 1.00 58.22 197 ASP A N 1
ATOM 1535 C CA . ASP A 1 197 ? -16.550 -11.044 13.424 1.00 58.22 197 ASP A CA 1
ATOM 1536 C C . ASP A 1 197 ? -15.147 -11.243 14.068 1.00 58.22 197 ASP A C 1
ATOM 1538 O O . ASP A 1 197 ? -14.429 -12.199 13.755 1.00 58.22 197 ASP A O 1
ATOM 1542 N N . PRO A 1 198 ? -14.716 -10.386 15.013 1.00 57.56 198 PRO A N 1
ATOM 1543 C CA . PRO A 1 198 ? -13.509 -10.619 15.802 1.00 57.56 198 PRO A CA 1
ATOM 1544 C C . PRO A 1 198 ? -13.749 -11.656 16.898 1.00 57.56 198 PRO A C 1
ATOM 1546 O O . PRO A 1 198 ? -14.723 -11.549 17.627 1.00 57.56 198 PRO A O 1
ATOM 1549 N N . ARG A 1 199 ? -12.754 -12.499 17.219 1.00 59.22 199 ARG A N 1
ATOM 1550 C CA . ARG A 1 199 ? -12.681 -13.175 18.542 1.00 59.22 199 ARG A CA 1
ATOM 1551 C C . ARG A 1 199 ? -11.442 -12.831 19.373 1.00 59.22 199 ARG A C 1
ATOM 1553 O O . ARG A 1 199 ? -10.958 -13.639 20.164 1.00 59.22 199 ARG A O 1
ATOM 1560 N N . SER A 1 200 ? -11.122 -11.532 19.327 1.00 48.59 200 SER A N 1
ATOM 1561 C CA . SER A 1 200 ? -10.277 -10.745 20.254 1.00 48.59 200 SER A CA 1
ATOM 1562 C C . SER A 1 200 ? -8.767 -10.721 19.955 1.00 48.59 200 SER A C 1
ATOM 1564 O O . SER A 1 200 ? -8.244 -11.687 19.406 1.00 48.59 200 SER A O 1
ATOM 1566 N N . PRO A 1 201 ? -8.024 -9.671 20.385 1.00 55.66 201 PRO A N 1
ATOM 1567 C CA . PRO A 1 201 ? -8.455 -8.412 21.019 1.00 55.66 201 PRO A CA 1
ATOM 1568 C C . PRO A 1 201 ? -8.814 -7.294 20.026 1.00 55.66 201 PRO A C 1
ATOM 1570 O O . PRO A 1 201 ? -8.417 -7.316 18.866 1.00 55.66 201 PRO A O 1
ATOM 1573 N N . THR A 1 202 ? -9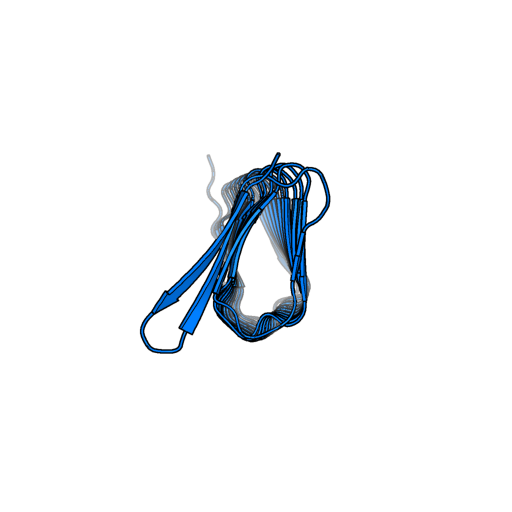.508 -6.266 20.510 1.00 61.12 202 THR A N 1
ATOM 1574 C CA . THR A 1 202 ? -10.026 -5.155 19.685 1.00 61.12 202 THR A CA 1
ATOM 1575 C C . THR A 1 202 ? -10.156 -3.882 20.516 1.00 61.12 202 THR A C 1
ATOM 1577 O O . THR A 1 202 ? -10.700 -3.926 21.618 1.00 61.12 202 THR A O 1
ATOM 1580 N N . PHE A 1 203 ? -9.749 -2.716 20.005 1.00 62.19 203 PHE A N 1
ATOM 1581 C CA . PHE A 1 203 ? -10.350 -1.442 20.435 1.00 62.19 203 PHE A CA 1
ATOM 1582 C C . PHE A 1 203 ? -9.993 -0.282 19.507 1.00 62.19 203 PHE A C 1
ATOM 1584 O O . PHE A 1 203 ? -8.945 -0.241 18.869 1.00 62.19 203 PHE A O 1
ATOM 1591 N N . GLY A 1 204 ? -10.842 0.739 19.514 1.00 62.19 204 GLY A N 1
ATOM 1592 C CA . GLY A 1 204 ? -10.610 1.950 18.748 1.00 62.19 204 GLY A CA 1
ATOM 1593 C C . GLY A 1 204 ? -11.359 3.147 19.308 1.00 62.19 204 GLY A C 1
ATOM 1594 O O . GLY A 1 204 ? -12.001 3.079 20.357 1.00 62.19 204 GLY A O 1
ATOM 1595 N N . LYS A 1 205 ? -11.292 4.261 18.583 1.00 69.56 205 LYS A N 1
ATOM 1596 C CA . LYS A 1 205 ? -12.007 5.488 18.934 1.00 69.56 205 LYS A CA 1
ATOM 1597 C C . LYS A 1 205 ? -12.828 6.013 17.765 1.00 69.56 205 LYS A C 1
ATOM 1599 O O . LYS A 1 205 ? -12.264 6.378 16.739 1.00 69.56 205 LYS A O 1
ATOM 1604 N N . ALA A 1 206 ? -14.132 6.130 17.978 1.00 73.56 206 ALA A N 1
ATOM 1605 C CA . ALA A 1 206 ? -15.050 6.838 17.098 1.00 73.56 206 ALA A CA 1
ATOM 1606 C C . ALA A 1 206 ? -15.184 8.318 17.485 1.00 73.56 206 ALA A C 1
ATOM 1608 O O . ALA A 1 206 ? -14.900 8.708 18.626 1.00 73.56 206 ALA A O 1
ATOM 1609 N N . GLY A 1 207 ? -15.630 9.137 16.530 1.00 70.00 207 GLY A N 1
ATOM 1610 C CA . GLY A 1 207 ? -16.117 10.491 16.801 1.00 70.00 207 GLY A CA 1
ATOM 1611 C C . GLY A 1 207 ? -17.613 10.525 17.108 1.00 70.00 207 GLY A C 1
ATOM 1612 O O . GLY A 1 207 ? -18.034 11.390 17.866 1.00 70.00 207 GLY A O 1
ATOM 1613 N N . ARG A 1 208 ? -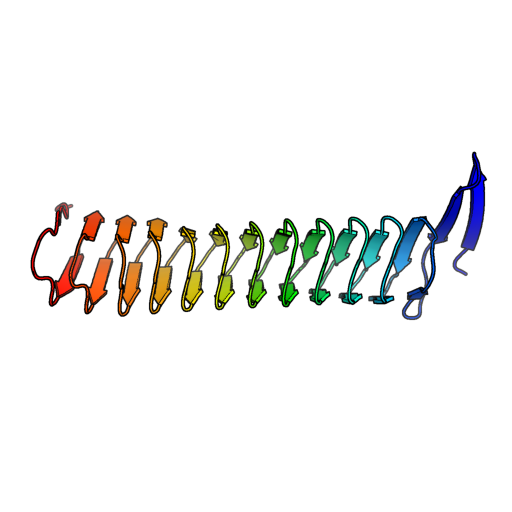18.377 9.556 16.582 1.00 73.94 208 ARG A N 1
ATOM 1614 C CA . ARG A 1 208 ? -19.784 9.317 16.907 1.00 73.94 208 ARG A CA 1
ATOM 1615 C C . ARG A 1 208 ? -20.043 7.828 17.168 1.00 73.94 208 ARG A C 1
ATOM 1617 O O . ARG A 1 208 ? -20.074 7.431 18.328 1.00 73.94 208 ARG A O 1
ATOM 1624 N N . ASP A 1 209 ? -20.188 7.020 16.121 1.00 73.12 209 ASP A N 1
ATOM 1625 C CA . ASP A 1 209 ? -20.747 5.667 16.218 1.00 73.12 209 ASP A CA 1
ATOM 1626 C C . ASP A 1 209 ? -19.648 4.587 16.294 1.00 73.12 209 ASP A C 1
ATOM 1628 O O . ASP A 1 209 ? -18.596 4.703 15.667 1.00 73.12 209 ASP A O 1
ATOM 1632 N N . TYR A 1 210 ? -19.853 3.537 17.097 1.00 70.44 210 TYR A N 1
ATOM 1633 C CA . TYR A 1 210 ? -18.871 2.459 17.284 1.00 70.44 210 TYR A CA 1
ATOM 1634 C C . TYR A 1 210 ? -19.569 1.096 17.384 1.00 70.44 210 TYR A C 1
ATOM 1636 O O . TYR A 1 210 ? -20.278 0.844 18.363 1.00 70.44 210 TYR A O 1
ATOM 1644 N N . LEU A 1 211 ? -19.319 0.215 16.416 1.00 61.94 211 LEU A N 1
ATOM 1645 C CA . LEU A 1 211 ? -19.834 -1.153 16.335 1.00 61.94 211 LEU A CA 1
ATOM 1646 C C . LEU A 1 211 ? -18.676 -2.162 16.376 1.00 61.94 211 LEU A C 1
ATOM 1648 O O . LEU A 1 211 ? -17.574 -1.842 15.933 1.00 61.94 211 LEU A O 1
ATOM 1652 N N . VAL A 1 212 ? -18.923 -3.315 17.004 1.00 69.69 212 VAL A N 1
ATOM 1653 C CA . VAL A 1 212 ? -18.068 -4.517 17.019 1.00 69.69 212 VAL A CA 1
ATOM 1654 C C . VAL A 1 212 ? -18.951 -5.697 17.437 1.00 69.69 212 VAL A C 1
ATOM 1656 O O . VAL A 1 212 ? -19.448 -5.631 18.555 1.00 69.69 212 VAL A O 1
ATOM 1659 N N . GLU A 1 213 ? -19.090 -6.784 16.675 1.00 57.91 213 GLU A N 1
ATOM 1660 C CA . GLU A 1 213 ? -19.636 -8.078 17.164 1.00 57.91 213 GLU A CA 1
ATOM 1661 C C . GLU A 1 213 ? -19.107 -9.266 16.304 1.00 57.91 213 GLU A C 1
ATOM 1663 O O . GLU A 1 213 ? -18.943 -9.087 15.107 1.00 57.91 213 GLU A O 1
ATOM 1668 N N . ASP A 1 214 ? -18.748 -10.470 16.791 1.00 51.00 214 ASP A N 1
ATOM 1669 C CA . ASP A 1 214 ? -19.104 -11.250 17.999 1.00 51.00 214 ASP A CA 1
ATOM 1670 C C . ASP A 1 214 ? -17.856 -11.671 18.855 1.00 51.00 214 ASP A C 1
ATOM 1672 O O . ASP A 1 214 ? -17.505 -12.856 18.987 1.00 51.00 214 ASP A O 1
ATOM 1676 N N . PRO A 1 215 ? -17.189 -10.702 19.525 1.00 56.03 215 PRO A N 1
ATOM 1677 C CA . PRO A 1 215 ? -15.982 -10.896 20.331 1.00 56.03 215 PRO A CA 1
ATOM 1678 C C . PRO A 1 215 ? -16.218 -11.622 21.644 1.00 56.03 215 PRO A C 1
ATOM 1680 O O . PRO A 1 215 ? -17.222 -11.436 22.328 1.00 56.03 215 PRO A O 1
ATOM 1683 N N . ARG A 1 216 ? -15.211 -12.403 22.058 1.00 54.91 216 ARG A N 1
ATOM 1684 C CA . ARG A 1 216 ? -15.280 -13.260 23.259 1.00 54.91 216 ARG A CA 1
ATOM 1685 C C . ARG A 1 216 ? -14.123 -13.030 24.246 1.00 54.91 216 ARG A C 1
ATOM 1687 O O . ARG A 1 216 ? -13.691 -13.943 24.940 1.00 54.91 216 ARG A O 1
ATOM 1694 N N . SER A 1 217 ? -13.752 -11.750 24.378 1.00 37.50 217 SER A N 1
ATOM 1695 C CA . SER A 1 217 ? -12.820 -11.109 25.339 1.00 37.50 217 SER A CA 1
ATOM 1696 C C . SER A 1 217 ? -11.329 -11.046 24.943 1.00 37.50 217 SER A C 1
ATOM 1698 O O . SER A 1 217 ? -10.745 -12.099 24.695 1.00 37.50 217 SER A O 1
ATOM 1700 N N . PRO A 1 218 ? -10.649 -9.869 24.986 1.00 52.19 218 PRO A N 1
ATOM 1701 C CA . PRO A 1 218 ? -11.117 -8.553 25.442 1.00 52.19 218 PRO A CA 1
ATOM 1702 C C . PRO A 1 218 ? -11.292 -7.497 24.327 1.00 52.19 218 PRO A C 1
ATOM 1704 O O . PRO A 1 218 ? -10.374 -7.217 23.553 1.00 52.19 218 PRO A O 1
ATOM 1707 N N . THR A 1 219 ? -12.441 -6.813 24.341 1.00 56.16 219 THR A N 1
ATOM 1708 C CA . THR A 1 219 ? -12.653 -5.516 23.674 1.00 56.16 219 THR A CA 1
ATOM 1709 C C . THR A 1 219 ? -12.423 -4.360 24.652 1.00 56.16 219 THR A C 1
ATOM 1711 O O . THR A 1 219 ? -13.083 -4.338 25.692 1.00 56.16 219 THR A O 1
ATOM 1714 N N . PHE A 1 220 ? -11.615 -3.357 24.282 1.00 51.88 220 PHE A N 1
ATOM 1715 C CA . PHE A 1 220 ? -11.652 -1.924 24.825 1.00 51.88 220 PHE A CA 1
ATOM 1716 C C . PHE A 1 220 ? -12.935 0.465 23.485 1.00 51.88 220 PHE A C 1
ATOM 1718 O O . PHE A 1 220 ? -12.593 1.682 23.532 1.00 51.88 220 PHE A O 1
ATOM 1725 N N . ARG A 1 221 ? -14.056 0.524 22.657 1.00 60.97 221 ARG A N 1
ATOM 1726 C CA . ARG A 1 221 ? -15.279 1.377 22.795 1.00 60.97 221 ARG A CA 1
ATOM 1727 C C . ARG A 1 221 ? -15.158 2.672 23.661 1.00 60.97 221 ARG A C 1
ATOM 1729 O O . ARG A 1 221 ? -15.706 2.720 24.763 1.00 60.97 221 ARG A O 1
ATOM 1736 N N . LYS A 1 222 ? -14.577 3.783 23.155 1.00 49.50 222 LYS A N 1
ATOM 1737 C CA . LYS A 1 222 ? -14.973 5.153 23.598 1.00 49.50 222 LYS A CA 1
ATOM 1738 C C . LYS A 1 222 ? -15.250 6.139 22.459 1.00 49.50 222 LYS A C 1
ATOM 1740 O O . LYS A 1 222 ? -14.371 6.889 22.020 1.00 49.50 222 LYS A O 1
ATOM 1745 N N . ALA A 1 223 ? -16.529 6.195 22.095 1.00 58.41 223 ALA A N 1
ATOM 1746 C CA . ALA A 1 223 ? -17.172 7.320 21.426 1.00 58.41 223 ALA A CA 1
ATOM 1747 C C . ALA A 1 223 ? -17.161 8.605 22.286 1.00 58.41 223 ALA A C 1
ATOM 1749 O O . ALA A 1 223 ? -16.908 8.576 23.497 1.00 58.41 223 ALA A O 1
ATOM 1750 N N . GLY A 1 224 ? -17.444 9.745 21.660 1.00 50.22 224 GLY A N 1
ATOM 1751 C CA . GLY A 1 224 ? -17.726 11.012 22.334 1.00 50.22 224 GLY A CA 1
ATOM 1752 C C . GLY A 1 224 ? -19.040 11.597 21.827 1.00 50.22 224 GLY A C 1
ATOM 1753 O O . GLY A 1 224 ? -19.416 11.343 20.690 1.00 50.22 224 GLY A O 1
ATOM 1754 N N . ILE A 1 225 ? -19.722 12.376 22.665 1.00 44.78 225 ILE A N 1
ATOM 1755 C CA . ILE A 1 225 ? -20.847 13.209 22.229 1.00 44.78 225 ILE A CA 1
ATOM 1756 C C . ILE A 1 225 ? -20.295 14.611 21.948 1.00 44.78 225 ILE A C 1
ATOM 1758 O O . ILE A 1 225 ? -19.589 15.169 22.794 1.00 44.78 225 ILE A O 1
ATOM 1762 N N . LEU A 1 226 ? -20.624 15.138 20.768 1.00 39.25 226 LEU A N 1
ATOM 1763 C CA . LEU A 1 226 ? -20.500 16.529 20.326 1.00 39.25 226 LEU A CA 1
ATOM 1764 C C . LEU A 1 226 ? -21.752 16.870 19.508 1.00 39.25 226 LEU A C 1
ATOM 1766 O O . LEU A 1 226 ? -22.170 15.987 18.721 1.00 39.25 226 LEU A O 1
#

Sequence (226 aa):
MGFSRWLSWKGRVAWFGFAFKSPLLVHDDVEIFGEANRGSFVVDPRSPTFGKAGQDSFVEGPQSPTFGKADRDSFVEGPRSPTFGKGGRDYFVEDPRSLTFGKADRDSFVEDPRSPTFGKAGRDSLVEDPRSPTFGKAGRDSFVEDPRSPTFGKAGRDSLVEDPRSPTFGKAGRDYLVEDPRSPTFGKAGRDYLVEDPRSPTFGKAGRDYLVEDPRSPTFRKAGIL

Foldseek 3Di:
DWDWDWDDDPRAIEIATGEDADEDEDDDAHAAHDEYAAEYEYEQHCHEYAYEYVAEYEYEADNEEYAEEHCAEYEYEAHCYEYAYEHVAEYEYEADNEEYAYEHCAEYEYEADNYEYHYEHVAEYEYEADCYEYAYEHAAEYEYEAHNEEYEYEHAAEYEYECYPEEYEYEHAAEYEYYNYPYEYEYEHAAEYEYPDDQDDYEYEHQHYYYYDDYDDDYDDDYDDD

pLDDT: mean 81.09, std 18.76, range [37.5, 98.25]

Secondary structure (DSSP, 8-state):
--EEEEEEETTEEEEEEEEESS-EEE-SSSEEEEEESSEEEEES--S-EEEEESSEEEEES-SS-EEEEESS-EEEES-SS-EEEE-SS-EEEES--S-EEEE-SS-EEEES-SS-EEEE-SS-EEEES--S-EEEE-SS-EEEES-SS-EEEE-SS-EEEES-SS-EEEE-SS-EEEES-SS-EEEE-SS-EEEES--S-EEEE-SS-B---S--S-B-------